Protein AF-A0A915ZRA2-F1 (afdb_monomer)

Foldseek 3Di:
DDDDDDLDDDDPPDDDDDQQDDLLDQLVVSCVSVVVVVNNDDPDPSNVVNVPDDPVLVVVLVVLLCCCVVPQVVLLVCLVVDVVGQHPLVSLVVSLVVNCVSQVVPLVNSSPNLVSLQSNLVSCVSVVNLVVSLVSLVVNLVSCVVVSVLVVNLVSLLSNLLSCLVVVNNVVSLVSVVVSLQSQVCSPPNHDDPPDPCSNVSSLVSCCVRPVPSNVVCVVSPSD

Sequence (224 aa):
MMFIRTCRPILSGKELILNYCSPVNSYEVRSYALRLHGIKSCSCRLCNLDRSESEKVKLRRANILETYEKSLEPRMQLSFISANYSPPIKELTKLIDELKELRGKHPDLEFHSFELKSDLAEAYVRTGNVLQSLLVFKEIYNFEKTAQLSQFSSDAAYKIASHYVRLNQMKEAKEWWDVVLKELAGSIRGKFNEGETKWRKEALYLAKKLSPKMFSDAKNIGLL

Structure (mmCIF, N/CA/C/O backbone):
data_AF-A0A915ZRA2-F1
#
_entry.id   AF-A0A915ZRA2-F1
#
loop_
_atom_site.group_PDB
_atom_site.id
_atom_site.type_symbol
_atom_site.label_atom_id
_atom_site.label_alt_id
_atom_site.label_comp_id
_atom_site.label_asym_id
_atom_site.label_entity_id
_atom_site.label_seq_id
_atom_site.pdbx_PDB_ins_code
_atom_site.Cartn_x
_atom_site.Cartn_y
_atom_site.Cartn_z
_atom_site.occupancy
_atom_site.B_iso_or_equiv
_atom_site.auth_seq_id
_atom_site.auth_comp_id
_atom_site.auth_asym_id
_atom_site.auth_atom_id
_atom_site.pdbx_PDB_model_num
ATOM 1 N N . MET A 1 1 ? 8.111 19.258 -17.662 1.00 59.78 1 MET A N 1
ATOM 2 C CA . MET A 1 1 ? 9.457 18.651 -17.555 1.00 59.78 1 MET A CA 1
ATOM 3 C C . MET A 1 1 ? 9.291 17.244 -17.004 1.00 59.78 1 MET A C 1
ATOM 5 O O . MET A 1 1 ? 8.537 17.093 -16.053 1.00 59.78 1 MET A O 1
ATOM 9 N N . MET A 1 2 ? 9.904 16.234 -17.625 1.00 73.38 2 MET A N 1
ATOM 10 C CA . MET A 1 2 ? 9.776 14.821 -17.242 1.00 73.38 2 MET A CA 1
ATOM 11 C C . MET A 1 2 ? 11.096 14.344 -16.631 1.00 73.38 2 MET A C 1
ATOM 13 O O . MET A 1 2 ? 12.151 14.586 -17.211 1.00 73.38 2 MET A O 1
ATOM 17 N N . PHE A 1 3 ? 11.038 13.685 -15.473 1.00 74.00 3 PHE A N 1
ATOM 18 C CA . PHE A 1 3 ? 12.203 13.094 -14.815 1.00 74.00 3 PHE A CA 1
ATOM 19 C C . PHE A 1 3 ? 12.100 11.572 -14.869 1.00 74.00 3 PHE A C 1
ATOM 21 O O . PHE A 1 3 ? 11.072 11.015 -14.495 1.00 74.00 3 PHE A O 1
ATOM 28 N N . ILE A 1 4 ? 13.173 10.906 -15.294 1.00 78.94 4 ILE A N 1
ATOM 29 C CA . ILE A 1 4 ? 13.289 9.445 -15.250 1.00 78.94 4 ILE A CA 1
ATOM 30 C C . ILE A 1 4 ? 14.285 9.085 -14.156 1.00 78.94 4 ILE A C 1
ATOM 32 O O . ILE A 1 4 ? 15.351 9.695 -14.054 1.00 78.94 4 ILE A O 1
ATOM 36 N N . ARG A 1 5 ? 13.930 8.103 -13.324 1.00 77.06 5 ARG A N 1
ATOM 37 C CA . ARG A 1 5 ? 14.762 7.651 -12.209 1.00 77.06 5 ARG A CA 1
ATOM 38 C C . ARG A 1 5 ? 14.833 6.155 -12.114 1.00 77.06 5 ARG A C 1
ATOM 40 O O . ARG A 1 5 ? 13.883 5.441 -12.410 1.00 77.06 5 ARG A O 1
ATOM 47 N N . THR A 1 6 ? 15.968 5.704 -11.612 1.00 80.25 6 THR A N 1
ATOM 48 C CA . THR A 1 6 ? 16.179 4.310 -11.274 1.00 80.25 6 THR A CA 1
ATOM 49 C C . THR A 1 6 ? 15.565 4.021 -9.907 1.00 80.25 6 THR A C 1
ATOM 51 O O . THR A 1 6 ? 15.970 4.614 -8.907 1.00 80.25 6 THR A O 1
ATOM 54 N N . CYS A 1 7 ? 14.630 3.077 -9.841 1.00 75.56 7 CYS A N 1
ATOM 55 C CA . CYS A 1 7 ? 14.064 2.597 -8.572 1.00 75.56 7 CYS A CA 1
ATOM 56 C C . CYS A 1 7 ? 14.998 1.606 -7.846 1.00 75.56 7 CYS A C 1
ATOM 58 O O . CYS A 1 7 ? 14.784 1.272 -6.685 1.00 75.56 7 CYS A O 1
ATOM 60 N N . ARG A 1 8 ? 16.053 1.145 -8.529 1.00 77.56 8 ARG A N 1
ATOM 61 C CA . ARG A 1 8 ? 17.053 0.184 -8.051 1.00 77.56 8 ARG A CA 1
ATOM 62 C C . ARG A 1 8 ? 18.403 0.431 -8.733 1.00 77.56 8 ARG A C 1
ATOM 64 O O . ARG A 1 8 ? 18.404 1.017 -9.814 1.00 77.56 8 ARG A O 1
ATOM 71 N N . PRO A 1 9 ? 19.530 -0.035 -8.168 1.00 83.44 9 PRO A N 1
ATOM 72 C CA . PRO A 1 9 ? 20.809 -0.030 -8.872 1.00 83.44 9 PRO A CA 1
ATOM 73 C C . PRO A 1 9 ? 20.708 -0.752 -10.223 1.00 83.44 9 PRO A C 1
ATOM 75 O O . PRO A 1 9 ? 20.068 -1.801 -10.325 1.00 83.44 9 PRO A O 1
ATOM 78 N N . ILE A 1 10 ? 21.341 -0.192 -11.254 1.00 87.81 10 ILE A N 1
ATOM 79 C CA . ILE A 1 10 ? 21.369 -0.752 -12.609 1.00 87.81 10 ILE A CA 1
ATOM 80 C C . ILE A 1 10 ? 22.830 -0.970 -12.990 1.00 87.81 10 ILE A C 1
ATOM 82 O O . ILE A 1 10 ? 23.636 -0.046 -12.924 1.00 87.81 10 ILE A O 1
ATOM 86 N N . LEU A 1 11 ? 23.176 -2.206 -13.350 1.00 91.88 11 LEU A N 1
ATOM 87 C CA . LEU A 1 11 ? 24.524 -2.542 -13.805 1.00 91.88 11 LEU A CA 1
ATOM 88 C C . LEU A 1 11 ? 24.768 -1.981 -15.211 1.00 91.88 11 LEU A C 1
ATOM 90 O O . LEU A 1 11 ? 23.843 -1.904 -16.022 1.00 91.88 11 LEU A O 1
ATOM 94 N N . SER A 1 12 ? 26.022 -1.638 -15.510 1.00 94.75 12 SER A N 1
ATOM 95 C CA . SER A 1 12 ? 26.416 -1.179 -16.846 1.00 94.75 12 SER A CA 1
ATOM 96 C C . SER A 1 12 ? 26.021 -2.198 -17.924 1.00 94.75 12 SER A C 1
ATOM 98 O O . SER A 1 12 ? 26.127 -3.409 -17.715 1.00 94.75 12 SER A O 1
ATOM 100 N N . GLY A 1 13 ? 25.523 -1.708 -19.062 1.00 94.25 13 GLY A N 1
ATOM 101 C CA . GLY A 1 13 ? 25.060 -2.537 -20.181 1.00 94.25 13 GLY A CA 1
ATOM 102 C C . GLY A 1 13 ? 23.703 -3.223 -19.978 1.00 94.25 13 GLY A C 1
ATOM 103 O O . GLY A 1 13 ? 23.293 -4.007 -20.832 1.00 94.25 13 GLY A O 1
ATOM 104 N N . LYS A 1 14 ? 22.988 -2.965 -18.873 1.00 93.56 14 LYS A N 1
ATOM 105 C CA . LYS A 1 14 ? 21.613 -3.455 -18.680 1.00 93.56 14 LYS A CA 1
ATOM 106 C C . LYS A 1 14 ? 20.587 -2.504 -19.291 1.00 93.56 14 LYS A C 1
ATOM 108 O O . LYS A 1 14 ? 20.713 -1.287 -19.193 1.00 93.56 14 LYS A O 1
ATOM 113 N N . GLU A 1 15 ? 19.547 -3.091 -19.874 1.00 91.50 15 GLU A N 1
ATOM 114 C CA . GLU A 1 15 ? 18.395 -2.370 -20.410 1.00 91.50 15 GLU A CA 1
ATOM 115 C C . GLU A 1 15 ? 17.650 -1.602 -19.306 1.00 91.50 15 GLU A C 1
ATOM 117 O O . GLU A 1 15 ? 17.431 -2.110 -18.199 1.00 91.50 15 GLU A O 1
ATOM 122 N N . LEU A 1 16 ? 17.242 -0.372 -19.625 1.00 90.56 16 LEU A N 1
ATOM 123 C CA . LEU A 1 16 ? 16.373 0.435 -18.777 1.00 90.56 16 LEU A CA 1
ATOM 124 C C . LEU A 1 16 ? 14.917 0.073 -19.071 1.00 90.56 16 LEU A C 1
ATOM 126 O O . LEU A 1 16 ? 14.456 0.211 -20.198 1.00 90.56 16 LEU A O 1
ATOM 130 N N . ILE A 1 17 ? 14.192 -0.369 -18.045 1.00 87.50 17 ILE A N 1
ATOM 131 C CA . ILE A 1 17 ? 12.810 -0.840 -18.178 1.00 87.50 17 ILE A CA 1
ATOM 132 C C . ILE A 1 17 ? 11.878 0.133 -17.458 1.00 87.50 17 ILE A C 1
ATOM 134 O O . ILE A 1 17 ? 12.110 0.480 -16.299 1.00 87.50 17 ILE A O 1
ATOM 138 N N . LEU A 1 18 ? 10.809 0.534 -18.144 1.00 87.06 18 LEU A N 1
ATOM 139 C CA . LEU A 1 18 ? 9.712 1.341 -17.614 1.00 87.06 18 LEU A CA 1
ATOM 140 C C . LEU A 1 18 ? 8.412 0.529 -17.674 1.00 87.06 18 LEU A C 1
ATOM 142 O O . LEU A 1 18 ? 8.217 -0.279 -18.584 1.00 87.06 18 LEU A O 1
ATOM 146 N N . ASN A 1 19 ? 7.514 0.753 -16.716 1.00 84.94 19 ASN A N 1
ATOM 147 C CA . ASN A 1 19 ? 6.198 0.118 -16.707 1.00 84.94 19 ASN A CA 1
ATOM 148 C C . ASN A 1 19 ? 5.187 1.006 -17.443 1.00 84.94 19 ASN A C 1
ATOM 150 O O . ASN A 1 19 ? 4.954 2.139 -17.035 1.00 84.94 19 ASN A O 1
ATOM 154 N N . TYR A 1 20 ? 4.554 0.475 -18.491 1.00 87.56 20 TYR A N 1
ATOM 155 C CA . TYR A 1 20 ? 3.495 1.165 -19.249 1.00 87.56 20 TYR A CA 1
ATOM 156 C C . TYR A 1 20 ? 2.088 0.973 -18.663 1.00 87.56 20 TYR A C 1
ATOM 158 O O . TYR A 1 20 ? 1.121 1.550 -19.145 1.00 87.56 20 TYR A O 1
ATOM 166 N N . CYS A 1 21 ? 1.950 0.141 -17.633 1.00 86.31 21 CYS A N 1
ATOM 167 C CA . CYS A 1 21 ? 0.682 -0.136 -16.969 1.00 86.31 21 CYS A CA 1
ATOM 168 C C . CYS A 1 21 ? 0.915 -0.385 -15.478 1.00 86.31 21 CYS A C 1
ATOM 170 O O . CYS A 1 21 ? 2.028 -0.741 -15.077 1.00 86.31 21 CYS A O 1
ATOM 172 N N . SER A 1 22 ? -0.133 -0.229 -14.667 1.00 82.25 22 SER A N 1
ATOM 173 C CA . SER A 1 22 ? -0.042 -0.494 -13.232 1.00 82.25 22 SER A CA 1
ATOM 174 C C . SER A 1 22 ? 0.263 -1.977 -12.960 1.00 82.25 22 SER A C 1
ATOM 176 O O . SER A 1 22 ? -0.408 -2.846 -13.530 1.00 82.25 22 SER A O 1
ATOM 178 N N . PRO A 1 23 ? 1.239 -2.299 -12.088 1.00 79.12 23 PRO A N 1
ATOM 179 C CA . PRO A 1 23 ? 1.543 -3.680 -11.724 1.00 79.12 23 PRO A CA 1
ATOM 180 C C . PRO A 1 23 ? 0.454 -4.316 -10.852 1.00 79.12 23 PRO A C 1
ATOM 182 O O . PRO A 1 23 ? 0.445 -5.536 -10.714 1.00 79.12 23 PRO A O 1
ATOM 185 N N . VAL A 1 24 ? -0.465 -3.517 -10.297 1.00 77.50 24 VAL A N 1
ATOM 186 C CA . VAL A 1 24 ? -1.508 -4.010 -9.385 1.00 77.50 24 VAL A CA 1
ATOM 187 C C . VAL A 1 24 ? -2.660 -4.722 -10.094 1.00 77.50 24 VAL A C 1
ATOM 189 O O . VAL A 1 24 ? -3.376 -5.506 -9.483 1.00 77.50 24 VAL A O 1
ATOM 192 N N . ASN A 1 25 ? -2.805 -4.479 -11.396 1.00 80.06 25 ASN A N 1
ATOM 193 C CA . ASN A 1 25 ? -3.864 -5.046 -12.222 1.00 80.06 25 ASN A CA 1
ATOM 194 C C . ASN A 1 25 ? -3.634 -6.536 -12.499 1.00 80.06 25 ASN A C 1
ATOM 196 O O . ASN A 1 25 ? -2.495 -6.999 -12.471 1.00 80.06 25 ASN A O 1
ATOM 200 N N . SER A 1 26 ? -4.686 -7.270 -12.873 1.00 80.50 26 SER A N 1
ATOM 201 C CA . SER A 1 26 ? -4.572 -8.660 -13.335 1.00 80.50 26 SER A CA 1
ATOM 202 C C . SER A 1 26 ? -3.737 -8.792 -14.617 1.00 80.50 26 SER A C 1
ATOM 204 O O . SER A 1 26 ? -3.524 -7.821 -15.351 1.00 80.50 26 SER A O 1
ATOM 206 N N . TYR A 1 27 ? -3.272 -10.008 -14.927 1.00 87.81 27 TYR A N 1
ATOM 207 C CA . TYR A 1 27 ? -2.550 -10.270 -16.175 1.00 87.81 27 TYR A CA 1
ATOM 208 C C . TYR A 1 27 ? -3.354 -9.849 -17.407 1.00 87.81 27 TYR A C 1
ATOM 210 O O . TYR A 1 27 ? -2.787 -9.261 -18.324 1.00 87.81 27 TYR A O 1
ATOM 218 N N . GLU A 1 28 ? -4.656 -10.112 -17.425 1.00 86.81 28 GLU A N 1
ATOM 219 C CA . GLU A 1 28 ? -5.543 -9.824 -18.548 1.00 86.81 28 GLU A CA 1
ATOM 220 C C . GLU A 1 28 ? -5.601 -8.316 -18.817 1.00 86.81 28 GLU A C 1
ATOM 222 O O . GLU A 1 28 ? -5.405 -7.877 -19.954 1.00 86.81 28 GLU A O 1
ATOM 227 N N . VAL A 1 29 ? -5.765 -7.520 -17.756 1.00 87.94 29 VAL A N 1
ATOM 228 C CA . VAL A 1 29 ? -5.800 -6.054 -17.823 1.00 87.94 29 VAL A CA 1
ATOM 229 C C . VAL A 1 29 ? -4.434 -5.492 -18.221 1.00 87.94 29 VAL A C 1
ATOM 231 O O . VAL A 1 29 ? -4.350 -4.658 -19.125 1.00 87.94 29 VAL A O 1
ATOM 234 N N . ARG A 1 30 ? -3.340 -5.977 -17.614 1.00 91.00 30 ARG A N 1
ATOM 235 C CA . ARG A 1 30 ? -1.975 -5.564 -17.992 1.00 91.00 30 ARG A CA 1
ATOM 236 C C . ARG A 1 30 ? -1.670 -5.927 -19.445 1.00 91.00 30 ARG A C 1
ATOM 238 O O . ARG A 1 30 ? -1.126 -5.111 -20.179 1.00 91.00 30 ARG A O 1
ATOM 245 N N . SER A 1 31 ? -2.039 -7.128 -19.884 1.00 92.38 31 SER A N 1
ATOM 246 C CA . SER A 1 31 ? -1.831 -7.601 -21.254 1.00 92.38 31 SER A CA 1
ATOM 247 C C . SER A 1 31 ? -2.606 -6.754 -22.258 1.00 92.38 31 SER A C 1
ATOM 249 O O . SER A 1 31 ? -2.041 -6.362 -23.276 1.00 92.38 31 SER A O 1
ATOM 251 N N . TYR A 1 32 ? -3.865 -6.422 -21.963 1.00 92.94 32 TYR A N 1
ATOM 252 C CA . TYR A 1 32 ? -4.651 -5.511 -22.788 1.00 92.94 32 TYR A CA 1
ATOM 253 C C . TYR A 1 32 ? -3.989 -4.132 -22.903 1.00 92.94 32 TYR A C 1
ATOM 255 O O . TYR A 1 32 ? -3.736 -3.684 -24.019 1.00 92.94 32 TYR A O 1
ATOM 263 N N . ALA A 1 33 ? -3.625 -3.508 -21.777 1.00 93.38 33 ALA A N 1
ATOM 264 C CA . ALA A 1 33 ? -2.967 -2.201 -21.770 1.00 93.38 33 ALA A CA 1
ATOM 265 C C . ALA A 1 33 ? -1.646 -2.213 -22.560 1.00 93.38 33 ALA A C 1
ATOM 267 O O . ALA A 1 33 ? -1.393 -1.335 -23.378 1.00 93.38 33 ALA A O 1
ATOM 268 N N . LEU A 1 34 ? -0.825 -3.250 -22.386 1.00 94.12 34 LEU A N 1
ATOM 269 C CA . LEU A 1 34 ? 0.443 -3.404 -23.103 1.00 94.12 34 LEU A CA 1
ATOM 270 C C . LEU A 1 34 ? 0.251 -3.591 -24.616 1.00 94.12 34 LEU A C 1
ATOM 272 O O . LEU A 1 34 ? 1.037 -3.051 -25.397 1.00 94.12 34 LEU A O 1
ATOM 276 N N . ARG A 1 35 ? -0.817 -4.275 -25.053 1.00 94.75 35 ARG A N 1
ATOM 277 C CA . ARG A 1 35 ? -1.150 -4.397 -26.482 1.00 94.75 35 ARG A CA 1
ATOM 278 C C . ARG A 1 35 ? -1.465 -3.050 -27.129 1.00 94.75 35 ARG A C 1
ATOM 280 O O . ARG A 1 35 ? -1.098 -2.868 -28.287 1.00 94.75 35 ARG A O 1
ATOM 287 N N . LEU A 1 36 ? -2.067 -2.107 -26.397 1.00 94.06 36 LEU A N 1
ATOM 288 C CA . LEU A 1 36 ? -2.294 -0.738 -26.889 1.00 94.06 36 LEU A CA 1
ATOM 289 C C . LEU A 1 36 ? -0.976 -0.000 -27.185 1.00 94.06 36 LEU A C 1
ATOM 291 O O . LEU A 1 36 ? -0.946 0.890 -28.028 1.00 94.06 36 LEU A O 1
ATOM 295 N N . HIS A 1 37 ? 0.124 -0.419 -26.555 1.00 92.88 37 HIS A N 1
ATOM 296 C CA . HIS A 1 37 ? 1.481 0.069 -26.811 1.00 92.88 37 HIS A CA 1
ATOM 297 C C . HIS A 1 37 ? 2.285 -0.829 -27.772 1.00 92.88 37 HIS A C 1
ATOM 299 O O . HIS A 1 37 ? 3.506 -0.725 -27.844 1.00 92.88 37 HIS A O 1
ATOM 305 N N . GLY A 1 38 ? 1.633 -1.748 -28.493 1.00 94.19 38 GLY A N 1
ATOM 306 C CA . GLY A 1 38 ? 2.292 -2.664 -29.432 1.00 94.19 38 GLY A CA 1
ATOM 307 C C . GLY A 1 38 ? 3.038 -3.835 -28.777 1.00 94.19 38 GLY A C 1
ATOM 308 O O . GLY A 1 38 ? 3.626 -4.661 -29.478 1.00 94.19 38 GLY A O 1
ATOM 309 N N . ILE A 1 39 ? 2.987 -3.973 -27.449 1.00 93.50 39 ILE A N 1
ATOM 310 C CA . ILE A 1 39 ? 3.638 -5.061 -26.713 1.00 93.50 39 ILE A CA 1
ATOM 311 C C . ILE A 1 39 ? 2.685 -6.260 -26.669 1.00 93.50 39 ILE A C 1
ATOM 313 O O . ILE A 1 39 ? 1.786 -6.347 -25.833 1.00 93.50 39 ILE A O 1
ATOM 317 N N . LYS A 1 40 ? 2.879 -7.213 -27.588 1.00 89.00 40 LYS A N 1
ATOM 318 C CA . LYS A 1 40 ? 1.976 -8.370 -27.745 1.00 89.00 40 LYS A CA 1
ATOM 319 C C . LYS A 1 40 ? 2.087 -9.400 -26.620 1.00 89.00 40 LYS A C 1
ATOM 321 O O . LYS A 1 40 ? 1.074 -9.936 -26.182 1.00 89.00 40 LYS A O 1
ATOM 326 N N . SER A 1 41 ? 3.306 -9.692 -26.163 1.00 88.12 41 SER A N 1
ATOM 327 C CA . SER A 1 41 ? 3.565 -10.735 -25.165 1.00 88.12 41 SER A CA 1
ATOM 328 C C . SER A 1 41 ? 4.613 -10.283 -24.156 1.00 88.12 41 SER A C 1
ATOM 330 O O . SER A 1 41 ? 5.814 -10.401 -24.389 1.00 88.12 41 SER A O 1
ATOM 332 N N . CYS A 1 42 ? 4.151 -9.795 -23.006 1.00 91.81 42 CYS A N 1
ATOM 333 C CA . CYS A 1 42 ? 5.024 -9.497 -21.878 1.00 91.81 42 CYS A CA 1
ATOM 334 C C . CYS A 1 42 ? 5.496 -10.794 -21.206 1.00 91.81 42 CYS A C 1
ATOM 336 O O . CYS A 1 42 ? 4.681 -11.587 -20.732 1.00 91.81 42 CYS A O 1
ATOM 338 N N . SER A 1 43 ? 6.811 -10.988 -21.139 1.00 91.94 43 SER A N 1
ATOM 339 C CA . SER A 1 43 ? 7.474 -12.134 -20.504 1.00 91.94 43 SER A CA 1
ATOM 340 C C . SER A 1 43 ? 8.119 -11.780 -19.160 1.00 91.94 43 SER A C 1
ATOM 342 O O . SER A 1 43 ? 8.980 -12.514 -18.673 1.00 91.94 43 SER A O 1
ATOM 344 N N . CYS A 1 44 ? 7.730 -10.656 -18.546 1.00 89.56 44 CYS A N 1
ATOM 345 C CA . CYS A 1 44 ? 8.260 -10.279 -17.240 1.00 89.56 44 CYS A CA 1
ATOM 346 C C . CYS A 1 44 ? 7.858 -11.301 -16.165 1.00 89.56 44 CYS A C 1
ATOM 348 O O . CYS A 1 44 ? 6.865 -12.022 -16.303 1.00 89.56 44 CYS A O 1
ATOM 350 N N . ARG A 1 45 ? 8.614 -11.334 -15.059 1.00 88.06 45 ARG A N 1
ATOM 351 C CA . ARG A 1 45 ? 8.385 -12.272 -13.949 1.00 88.06 45 ARG A CA 1
ATOM 352 C C . ARG A 1 45 ? 6.931 -12.271 -13.472 1.00 88.06 45 ARG A C 1
ATOM 354 O O . ARG A 1 45 ? 6.355 -13.339 -13.328 1.00 88.06 45 ARG A O 1
ATOM 361 N N . LEU A 1 46 ? 6.335 -11.089 -13.298 1.00 88.44 46 LEU A N 1
ATOM 362 C CA . LEU A 1 46 ? 4.955 -10.940 -12.829 1.00 88.44 46 LEU A CA 1
ATOM 363 C C . LEU A 1 46 ? 3.945 -11.570 -13.803 1.00 88.44 46 LEU A C 1
ATOM 365 O O . LEU A 1 46 ? 3.086 -12.344 -13.397 1.00 88.44 46 LEU A O 1
ATOM 369 N N . CYS A 1 47 ? 4.085 -11.296 -15.103 1.00 90.06 47 CYS A N 1
ATOM 370 C CA . CYS A 1 47 ? 3.231 -11.879 -16.139 1.00 90.06 47 CYS A CA 1
ATOM 371 C C . CYS A 1 47 ? 3.432 -13.392 -16.293 1.00 90.06 47 CYS A C 1
ATOM 373 O O . CYS A 1 47 ? 2.480 -14.099 -16.608 1.00 90.06 47 CYS A O 1
ATOM 375 N N . ASN A 1 48 ? 4.642 -13.908 -16.075 1.00 91.69 48 ASN A N 1
ATOM 376 C CA . ASN A 1 48 ? 4.875 -15.353 -16.078 1.00 91.69 48 ASN A CA 1
ATOM 377 C C . ASN A 1 48 ? 4.247 -16.024 -14.853 1.00 91.69 48 ASN A C 1
ATOM 379 O O . ASN A 1 48 ? 3.608 -17.059 -15.012 1.00 91.69 48 ASN A O 1
ATOM 383 N N . LEU A 1 49 ? 4.369 -15.413 -13.670 1.00 90.12 49 LEU A N 1
ATOM 384 C CA . LEU A 1 49 ? 3.777 -15.925 -12.434 1.00 90.12 49 LEU A CA 1
ATOM 385 C C . LEU A 1 49 ? 2.248 -15.982 -12.519 1.00 90.12 49 LEU A C 1
ATOM 387 O O . LEU A 1 49 ? 1.700 -17.070 -12.372 1.00 90.12 49 LEU A O 1
ATOM 391 N N . ASP A 1 50 ? 1.571 -14.873 -12.849 1.00 89.56 50 ASP A N 1
ATOM 392 C CA . ASP A 1 50 ? 0.102 -14.866 -13.006 1.00 89.56 50 ASP A CA 1
ATOM 393 C C . ASP A 1 50 ? -0.359 -15.908 -14.045 1.00 89.56 50 ASP A C 1
ATOM 395 O O . ASP A 1 50 ? -1.335 -16.625 -13.835 1.00 89.56 50 ASP A O 1
ATOM 399 N N . ARG A 1 51 ? 0.350 -16.042 -15.178 1.00 89.88 51 ARG A N 1
ATOM 400 C CA . ARG A 1 51 ? -0.011 -17.040 -16.200 1.00 89.88 51 ARG A CA 1
ATOM 401 C C . ARG A 1 51 ? 0.162 -18.474 -15.717 1.00 89.88 51 ARG A C 1
ATOM 403 O O . ARG A 1 51 ? -0.643 -19.317 -16.110 1.00 89.88 51 ARG A O 1
ATOM 410 N N . SER A 1 52 ? 1.184 -18.732 -14.902 1.00 90.81 52 SER A N 1
ATOM 411 C CA . SER A 1 52 ? 1.487 -20.059 -14.361 1.00 90.81 52 SER A CA 1
ATOM 412 C C . SER A 1 52 ? 0.508 -20.524 -13.282 1.00 90.81 52 SER A C 1
ATOM 414 O O . SER A 1 52 ? 0.504 -21.706 -12.942 1.00 90.81 52 SER A O 1
ATOM 416 N N . GLU A 1 53 ? -0.335 -19.629 -12.755 1.00 90.38 53 GLU A N 1
ATOM 417 C CA . GLU A 1 53 ? -1.371 -20.019 -11.804 1.00 90.38 53 GLU A CA 1
ATOM 418 C C . GLU A 1 53 ? -2.354 -21.014 -12.433 1.00 90.38 53 GLU A C 1
ATOM 420 O O . GLU A 1 53 ? -2.779 -20.871 -13.585 1.00 90.38 53 GLU A O 1
ATOM 425 N N . SER A 1 54 ? -2.743 -22.020 -11.646 1.00 91.38 54 SER A N 1
ATOM 426 C CA . SER A 1 54 ? -3.762 -22.987 -12.058 1.00 91.38 54 SER A CA 1
ATOM 427 C C . SER A 1 54 ? -5.106 -22.307 -12.328 1.00 91.38 54 SER A C 1
ATOM 429 O O . SER A 1 54 ? -5.450 -21.314 -11.683 1.00 91.38 54 SER A O 1
ATOM 431 N N . GLU A 1 55 ? -5.91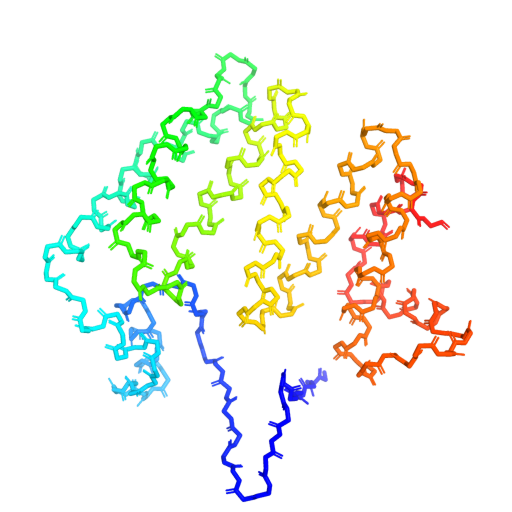2 -22.892 -13.212 1.00 90.75 55 GLU A N 1
ATOM 432 C CA . GLU A 1 55 ? -7.237 -22.354 -13.542 1.00 90.75 55 GLU A CA 1
ATOM 433 C C . GLU A 1 55 ? -8.143 -22.236 -12.308 1.00 90.75 55 GLU A C 1
ATOM 435 O O . GLU A 1 55 ? -8.845 -21.245 -12.131 1.00 90.75 55 GLU A O 1
ATOM 440 N N . LYS A 1 56 ? -8.037 -23.191 -11.374 1.00 93.06 56 LYS A N 1
ATOM 441 C CA . LYS A 1 56 ? -8.740 -23.146 -10.085 1.00 93.06 56 LYS A CA 1
ATOM 442 C C . LYS A 1 56 ? -8.413 -21.876 -9.289 1.00 93.06 56 LYS A C 1
ATOM 444 O O . LYS A 1 56 ? -9.315 -21.270 -8.716 1.00 93.06 56 LYS A O 1
ATOM 449 N N . VAL A 1 57 ? -7.140 -21.478 -9.249 1.00 90.94 57 VAL A N 1
ATOM 450 C CA . VAL A 1 57 ? -6.693 -20.261 -8.551 1.00 90.94 57 VAL A CA 1
ATOM 451 C C . VAL A 1 57 ? -7.221 -19.015 -9.257 1.00 90.94 57 VAL A C 1
ATOM 453 O O . VAL A 1 57 ? -7.782 -18.137 -8.602 1.00 90.94 57 VAL A O 1
ATOM 456 N N . LYS A 1 58 ? -7.121 -18.963 -10.589 1.00 88.12 58 LYS A N 1
ATOM 457 C CA . LYS A 1 58 ? -7.602 -17.826 -11.388 1.00 88.12 58 LYS A CA 1
ATOM 458 C C . LYS A 1 58 ? -9.105 -17.609 -11.232 1.00 88.12 58 LYS A C 1
ATOM 460 O O . LYS A 1 58 ? -9.512 -16.488 -10.931 1.00 88.12 58 LYS A O 1
ATOM 465 N N . LEU A 1 59 ? -9.899 -18.675 -11.359 1.00 91.06 59 LEU A N 1
ATOM 466 C CA . LEU A 1 59 ? -11.351 -18.644 -11.171 1.00 91.06 59 LEU A CA 1
ATOM 467 C C . LEU A 1 59 ? -11.723 -18.227 -9.749 1.00 91.06 59 LEU A C 1
ATOM 469 O O . LEU A 1 59 ? -12.581 -17.367 -9.565 1.00 91.06 59 LEU A O 1
ATOM 473 N N . ARG A 1 60 ? -11.062 -18.789 -8.725 1.00 93.75 60 ARG A N 1
ATOM 474 C CA . ARG A 1 60 ? -11.380 -18.428 -7.339 1.00 93.75 60 ARG A CA 1
ATOM 475 C C . ARG A 1 60 ? -11.068 -16.963 -7.046 1.00 93.75 60 ARG A C 1
ATOM 477 O O . ARG A 1 60 ? -11.897 -16.291 -6.444 1.00 93.75 60 ARG A O 1
ATOM 484 N N . ARG A 1 61 ? -9.925 -16.460 -7.519 1.00 90.75 61 ARG A N 1
ATOM 485 C CA . ARG A 1 61 ? -9.573 -15.038 -7.428 1.00 90.75 61 ARG A CA 1
ATOM 486 C C . ARG A 1 61 ? -10.612 -14.161 -8.120 1.00 90.75 61 ARG A C 1
ATOM 488 O O . ARG A 1 61 ? -11.055 -13.194 -7.516 1.00 90.75 61 ARG A O 1
ATOM 495 N N . ALA A 1 62 ? -10.994 -14.489 -9.356 1.00 89.38 62 ALA A N 1
ATOM 496 C CA . ALA A 1 62 ? -11.989 -13.721 -10.103 1.00 89.38 62 ALA A CA 1
ATOM 497 C C . ALA A 1 62 ? -13.317 -13.636 -9.336 1.00 89.38 62 ALA A C 1
ATOM 499 O O . ALA A 1 62 ? -13.845 -12.545 -9.167 1.00 89.38 62 ALA A O 1
ATOM 500 N N . ASN A 1 63 ? -13.778 -14.752 -8.763 1.00 93.38 63 ASN A N 1
ATOM 501 C CA . ASN A 1 63 ? -14.990 -14.780 -7.944 1.00 93.38 63 ASN A CA 1
ATOM 502 C C . ASN A 1 63 ? -14.877 -13.911 -6.680 1.00 93.38 63 ASN A C 1
ATOM 504 O O . ASN A 1 63 ? -15.852 -13.272 -6.290 1.00 93.38 63 ASN A O 1
ATOM 508 N N . ILE A 1 64 ? -13.712 -13.887 -6.019 1.00 93.56 64 ILE A N 1
ATOM 509 C CA . ILE A 1 64 ? -13.486 -13.028 -4.845 1.00 93.56 64 ILE A CA 1
ATOM 510 C C . ILE A 1 64 ? -13.569 -11.549 -5.240 1.00 93.56 64 ILE A C 1
ATOM 512 O O . ILE A 1 64 ? -14.277 -10.787 -4.585 1.00 93.56 64 ILE A O 1
ATOM 516 N N . LEU A 1 65 ? -12.884 -11.157 -6.317 1.00 90.62 65 LEU A N 1
ATOM 517 C CA . LEU A 1 65 ? -12.877 -9.772 -6.794 1.00 90.62 65 LEU A CA 1
ATOM 518 C C . LEU A 1 65 ? -14.266 -9.335 -7.270 1.00 90.62 65 LEU A C 1
ATOM 520 O O . LEU A 1 65 ? -14.740 -8.280 -6.871 1.00 90.62 65 LEU A O 1
ATOM 524 N N . GLU A 1 66 ? -14.975 -10.192 -8.005 1.00 92.75 66 GLU A N 1
ATOM 525 C CA . GLU A 1 66 ? -16.354 -9.931 -8.422 1.00 92.75 66 GLU A CA 1
ATOM 526 C C . GLU A 1 66 ? -17.301 -9.790 -7.220 1.00 92.75 66 GLU A C 1
ATOM 528 O O . GLU A 1 66 ? -18.181 -8.931 -7.218 1.00 92.75 66 GLU A O 1
ATOM 533 N N . THR A 1 67 ? -17.114 -10.600 -6.170 1.00 95.06 67 THR A N 1
ATOM 534 C CA . THR A 1 67 ? -17.890 -10.477 -4.924 1.00 95.06 67 THR A CA 1
ATOM 535 C C . THR A 1 67 ? -17.638 -9.128 -4.254 1.00 95.06 67 THR A C 1
ATOM 537 O O . THR A 1 67 ? -18.579 -8.491 -3.779 1.00 95.06 67 THR A O 1
ATOM 540 N N . TYR A 1 68 ? -16.382 -8.683 -4.219 1.00 94.19 68 TYR A N 1
ATOM 541 C CA . TYR A 1 68 ? -16.028 -7.370 -3.697 1.00 94.19 68 TYR A CA 1
ATOM 542 C C . TYR A 1 68 ? -16.692 -6.250 -4.513 1.00 94.19 68 TYR A C 1
ATOM 544 O O . TYR A 1 68 ? -17.507 -5.520 -3.950 1.00 94.19 68 TYR A O 1
ATOM 552 N N . GLU A 1 69 ? -16.445 -6.190 -5.824 1.00 92.94 69 GLU A N 1
ATOM 553 C CA . GLU A 1 69 ? -16.950 -5.143 -6.728 1.00 92.94 69 GLU A CA 1
ATOM 554 C C . GLU A 1 69 ? -18.486 -5.073 -6.739 1.00 92.94 69 GLU A C 1
ATOM 556 O O . GLU A 1 69 ? -19.085 -4.005 -6.642 1.00 92.94 69 GLU A O 1
ATOM 561 N N . LYS A 1 70 ? -19.169 -6.221 -6.833 1.00 94.81 70 LYS A N 1
ATOM 562 C CA . LYS A 1 70 ? -20.633 -6.240 -6.985 1.00 94.81 70 LYS A CA 1
ATOM 563 C C . LYS A 1 70 ? -21.393 -6.135 -5.672 1.00 94.81 70 LYS A C 1
ATOM 565 O O . LYS A 1 70 ? -22.555 -5.730 -5.690 1.00 94.81 70 LYS A O 1
ATOM 570 N N . SER A 1 71 ? -20.797 -6.536 -4.546 1.00 93.19 71 SER A N 1
ATOM 571 C CA . SER A 1 71 ? -21.520 -6.622 -3.272 1.00 93.19 71 SER A CA 1
ATOM 572 C C . SER A 1 71 ? -20.929 -5.785 -2.149 1.00 93.19 71 SER A C 1
ATOM 574 O O . SER A 1 71 ? -21.711 -5.210 -1.389 1.00 93.19 71 SER A O 1
ATOM 576 N N . LEU A 1 72 ? -19.608 -5.753 -1.968 1.00 93.69 72 LEU A N 1
ATOM 577 C CA . LEU A 1 72 ? -19.004 -5.108 -0.799 1.00 93.69 72 LEU A CA 1
ATOM 578 C C . LEU A 1 72 ? -18.661 -3.646 -1.059 1.00 93.69 72 LEU A C 1
ATOM 580 O O . LEU A 1 72 ? -18.964 -2.817 -0.204 1.00 93.69 72 LEU A O 1
ATOM 584 N N . GLU A 1 73 ? -18.120 -3.316 -2.229 1.00 91.69 73 GLU A N 1
ATOM 585 C CA . GLU A 1 73 ? -17.771 -1.943 -2.598 1.00 91.69 73 GLU A CA 1
ATOM 586 C C . GLU A 1 73 ? -18.995 -1.000 -2.544 1.00 91.69 73 GLU A C 1
ATOM 588 O O . GLU A 1 73 ? -18.914 0.037 -1.881 1.00 91.69 73 GLU A O 1
ATOM 593 N N . PRO A 1 74 ? -20.190 -1.350 -3.071 1.00 92.50 74 PRO A N 1
ATOM 594 C CA . PRO A 1 74 ? -21.360 -0.480 -2.936 1.00 92.50 74 PRO A CA 1
ATOM 595 C C . PRO A 1 74 ? -21.779 -0.278 -1.473 1.00 92.50 74 PRO A C 1
ATOM 597 O O . PRO A 1 74 ? -22.175 0.817 -1.074 1.00 92.50 74 PRO A O 1
ATOM 600 N N . ARG A 1 75 ? -21.662 -1.320 -0.635 1.00 91.44 75 ARG A N 1
ATOM 601 C CA . ARG A 1 75 ? -21.945 -1.230 0.810 1.00 91.44 75 ARG A CA 1
ATOM 602 C C . ARG A 1 75 ? -20.930 -0.330 1.519 1.00 91.44 75 ARG A C 1
ATOM 604 O O . ARG A 1 75 ? -21.323 0.442 2.394 1.00 91.44 75 ARG A O 1
ATOM 611 N N . MET A 1 76 ? -19.657 -0.401 1.128 1.00 90.50 76 MET A N 1
ATOM 612 C CA . MET A 1 76 ? -18.602 0.500 1.594 1.00 90.50 76 MET A CA 1
ATOM 613 C C . MET A 1 76 ? -18.924 1.950 1.230 1.00 90.50 76 MET A C 1
ATOM 615 O O . MET A 1 76 ? -18.986 2.802 2.118 1.00 90.50 76 MET A O 1
ATOM 619 N N . GLN A 1 77 ? -19.248 2.226 -0.033 1.00 88.94 77 GLN A N 1
ATOM 620 C CA . GLN A 1 77 ? -19.619 3.566 -0.492 1.00 88.94 77 GLN A CA 1
ATOM 621 C C . GLN A 1 77 ? -20.840 4.121 0.260 1.00 88.94 77 GLN A C 1
ATOM 623 O O . GLN A 1 77 ? -20.818 5.265 0.718 1.00 88.94 77 GLN A O 1
ATOM 628 N N . LEU A 1 78 ? -21.879 3.306 0.479 1.00 89.44 78 LEU A N 1
ATOM 629 C CA . LEU A 1 78 ? -23.048 3.702 1.273 1.00 89.44 78 LEU A CA 1
ATOM 630 C C . LEU A 1 78 ? -22.678 4.052 2.722 1.00 89.44 78 LEU A C 1
ATOM 632 O O . LEU A 1 78 ? -23.179 5.046 3.252 1.00 89.44 78 LEU A O 1
ATOM 636 N N . SER A 1 79 ? -21.763 3.297 3.339 1.00 86.31 79 SER A N 1
ATOM 637 C CA . SER A 1 79 ? -21.271 3.575 4.698 1.00 86.31 79 SER A CA 1
ATOM 638 C C . SER A 1 79 ? -20.522 4.909 4.815 1.00 86.31 79 SER A C 1
ATOM 640 O O . SER A 1 79 ? -20.458 5.507 5.891 1.00 86.31 79 SER A O 1
ATOM 642 N N . PHE A 1 80 ? -19.984 5.429 3.707 1.00 82.19 80 PHE A N 1
ATOM 643 C CA . PHE A 1 80 ? -19.320 6.730 3.695 1.00 82.19 80 PHE A CA 1
ATOM 644 C C . PHE A 1 80 ? -20.284 7.911 3.635 1.00 82.19 80 PHE A C 1
ATOM 646 O O . PHE A 1 80 ? -19.921 8.999 4.100 1.00 82.19 80 PHE A O 1
ATOM 653 N N . ILE A 1 81 ? -21.482 7.693 3.091 1.00 86.31 81 ILE A N 1
ATOM 654 C CA . ILE A 1 81 ? -22.489 8.727 2.834 1.00 86.31 81 ILE A CA 1
ATOM 655 C C . ILE A 1 81 ? -23.559 8.743 3.935 1.00 86.31 81 ILE A C 1
ATOM 657 O O . ILE A 1 81 ? -24.124 9.795 4.226 1.00 86.31 81 ILE A O 1
ATOM 661 N N . SER A 1 82 ? -23.828 7.605 4.580 1.00 83.19 82 SER A N 1
ATOM 662 C CA . SER A 1 82 ? -24.894 7.479 5.574 1.00 83.19 82 SER A CA 1
ATOM 663 C C . SER A 1 82 ? -24.448 6.724 6.823 1.00 83.19 82 SER A C 1
ATOM 665 O O . SER A 1 82 ? -23.976 5.592 6.753 1.00 83.19 82 SER A O 1
ATOM 667 N N . ALA A 1 83 ? -24.696 7.330 7.988 1.00 78.56 83 ALA A N 1
ATOM 668 C CA . ALA A 1 83 ? -24.416 6.736 9.297 1.00 78.56 83 ALA A CA 1
ATOM 669 C C . ALA A 1 83 ? -25.260 5.482 9.601 1.00 78.5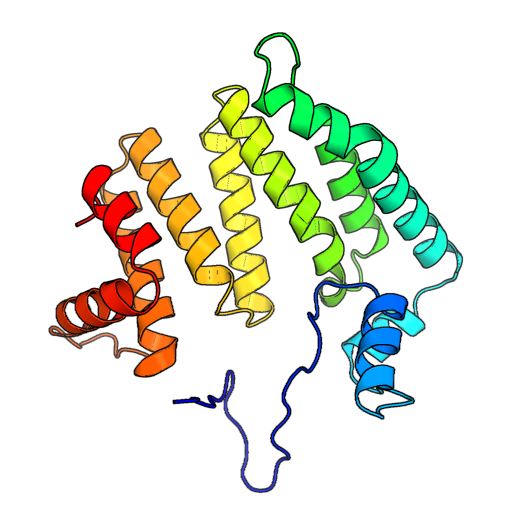6 83 ALA A C 1
ATOM 671 O O . ALA A 1 83 ? -24.935 4.734 10.519 1.00 78.56 83 ALA A O 1
ATOM 672 N N . ASN A 1 84 ? -26.321 5.231 8.825 1.00 81.25 84 ASN A N 1
ATOM 673 C CA . ASN A 1 84 ? -27.185 4.059 8.992 1.00 81.25 84 ASN A CA 1
ATOM 674 C C . ASN A 1 84 ? -26.574 2.773 8.415 1.00 81.25 84 ASN A C 1
ATOM 676 O O . ASN A 1 84 ? -27.118 1.692 8.630 1.00 81.25 84 ASN A O 1
ATOM 680 N N . TYR A 1 85 ? -25.466 2.872 7.677 1.00 84.88 85 TYR A N 1
ATOM 681 C CA . TYR A 1 85 ? -24.800 1.726 7.071 1.00 84.88 85 TYR A CA 1
ATOM 682 C C . TYR A 1 85 ? -23.477 1.450 7.774 1.00 84.88 85 TYR A C 1
ATOM 684 O O . TYR A 1 85 ? -22.590 2.298 7.833 1.00 84.88 85 TYR A O 1
ATOM 692 N N . SER A 1 86 ? -23.337 0.228 8.287 1.00 87.81 86 SER A N 1
ATOM 693 C CA . SER A 1 86 ? -22.071 -0.247 8.834 1.00 87.81 86 SER A CA 1
ATOM 694 C C . SER A 1 86 ? -21.187 -0.800 7.708 1.00 87.81 86 SER A C 1
ATOM 696 O O . SER A 1 86 ? -21.686 -1.579 6.885 1.00 87.81 86 SER A O 1
ATOM 698 N N . PRO A 1 87 ? -19.894 -0.436 7.660 1.00 92.50 87 PRO A N 1
ATOM 699 C CA . PRO A 1 87 ? -18.948 -1.035 6.727 1.00 92.50 87 PRO A CA 1
ATOM 700 C C . PRO A 1 87 ? -18.877 -2.572 6.886 1.00 92.50 87 PRO A C 1
ATOM 702 O O . PRO A 1 87 ? -18.820 -3.055 8.022 1.00 92.50 87 PRO A O 1
ATOM 705 N N . PRO A 1 88 ? -18.831 -3.364 5.795 1.00 94.00 88 PRO A N 1
ATOM 706 C CA . PRO A 1 88 ? -18.716 -4.830 5.824 1.00 94.00 88 PRO A CA 1
ATOM 707 C C . PRO A 1 88 ? -17.325 -5.347 6.251 1.00 94.00 88 PRO A C 1
ATOM 709 O O . PRO A 1 88 ? -16.688 -6.115 5.534 1.00 94.00 88 PRO A O 1
ATOM 712 N N . ILE A 1 89 ? -16.833 -4.941 7.428 1.00 95.38 89 ILE A N 1
ATOM 713 C CA . ILE A 1 89 ? -15.479 -5.265 7.919 1.00 95.38 89 ILE A CA 1
ATOM 714 C C . ILE A 1 89 ? -15.226 -6.776 7.932 1.00 95.38 89 ILE A C 1
ATOM 716 O O . ILE A 1 89 ? -14.186 -7.226 7.467 1.00 95.38 89 ILE A O 1
ATOM 720 N N . LYS A 1 90 ? -16.168 -7.577 8.449 1.00 95.94 90 LYS A N 1
ATOM 721 C CA . LYS A 1 90 ? -15.977 -9.032 8.578 1.00 95.94 90 LYS A CA 1
ATOM 722 C C . LYS A 1 90 ? -15.865 -9.708 7.215 1.00 95.94 90 LYS A C 1
ATOM 724 O O . LYS A 1 90 ? -15.017 -10.576 7.027 1.00 95.94 90 LYS A O 1
ATOM 729 N N . GLU A 1 91 ? -16.722 -9.321 6.278 1.00 96.44 91 GLU A N 1
ATOM 730 C CA . GLU A 1 91 ? -16.718 -9.855 4.922 1.00 96.44 91 GLU A CA 1
ATOM 731 C C . GLU A 1 91 ? -15.460 -9.429 4.159 1.00 96.44 91 GLU A C 1
ATOM 733 O O . GLU A 1 91 ? -14.845 -10.275 3.514 1.00 96.44 91 GLU A O 1
ATOM 738 N N . LEU A 1 92 ? -15.028 -8.170 4.296 1.00 95.44 92 LEU A N 1
ATOM 739 C CA . LEU A 1 92 ? -13.778 -7.679 3.707 1.00 95.44 92 LEU A CA 1
ATOM 740 C C . LEU A 1 92 ? -12.561 -8.436 4.239 1.00 95.44 92 LEU A C 1
ATOM 742 O O . LEU A 1 92 ? -11.775 -8.948 3.444 1.00 95.44 92 LEU A O 1
ATOM 746 N N . THR A 1 93 ? -12.433 -8.570 5.563 1.00 96.12 93 THR A N 1
ATOM 747 C CA . THR A 1 93 ? -11.341 -9.334 6.186 1.00 96.12 93 THR A CA 1
ATOM 748 C C . THR A 1 93 ? -11.306 -10.762 5.652 1.00 96.12 93 THR A C 1
ATOM 750 O O . THR A 1 93 ? -10.252 -11.229 5.231 1.00 96.12 93 THR A O 1
ATOM 753 N N . LYS A 1 94 ? -12.466 -11.426 5.557 1.00 96.25 94 LYS A N 1
ATOM 754 C CA . LYS A 1 94 ? -12.555 -12.785 5.012 1.00 96.25 94 LYS A CA 1
ATOM 755 C C . LYS A 1 94 ? -12.052 -12.874 3.567 1.00 96.25 94 LYS A C 1
ATOM 757 O O . LYS A 1 94 ? -11.330 -13.813 3.248 1.00 96.25 94 LYS A O 1
ATOM 762 N N . LEU A 1 95 ? -12.426 -11.934 2.693 1.00 95.25 95 LEU A N 1
ATOM 763 C CA . LEU A 1 95 ? -11.951 -11.936 1.303 1.00 95.25 95 LEU A CA 1
ATOM 764 C C . LEU A 1 95 ? -10.440 -11.677 1.209 1.00 95.25 95 LEU A C 1
ATOM 766 O O . LEU A 1 95 ? -9.770 -12.295 0.384 1.00 95.25 95 LEU A O 1
ATOM 770 N N . ILE A 1 96 ? -9.899 -10.793 2.053 1.00 94.12 96 ILE A N 1
ATOM 771 C CA . ILE A 1 96 ? -8.459 -10.501 2.107 1.00 94.12 96 ILE A CA 1
ATOM 772 C C . ILE A 1 96 ? -7.674 -11.730 2.569 1.00 94.12 96 ILE A C 1
ATOM 774 O O . ILE A 1 96 ? -6.698 -12.103 1.914 1.00 94.12 96 ILE A O 1
ATOM 778 N N . ASP A 1 97 ? -8.108 -12.371 3.655 1.00 93.38 97 ASP A N 1
ATOM 779 C CA . ASP A 1 97 ? -7.476 -13.583 4.181 1.00 93.38 97 ASP A CA 1
ATOM 780 C C . ASP A 1 97 ? -7.511 -14.702 3.140 1.00 93.38 97 ASP A C 1
ATOM 782 O O . ASP A 1 97 ? -6.494 -15.339 2.866 1.00 93.38 97 ASP A O 1
ATOM 786 N N . GLU A 1 98 ? -8.649 -14.875 2.467 1.00 94.00 98 GLU A N 1
ATOM 787 C CA . GLU A 1 98 ? -8.782 -15.877 1.421 1.00 94.00 98 GLU A CA 1
ATOM 788 C C . GLU A 1 98 ? -7.872 -15.594 0.212 1.00 94.00 98 GLU A C 1
ATOM 790 O O . GLU A 1 98 ? -7.224 -16.509 -0.297 1.00 94.00 98 GLU A O 1
ATOM 795 N N . LEU A 1 99 ? -7.759 -14.338 -0.240 1.00 91.44 99 LEU A N 1
ATOM 796 C CA . LEU A 1 99 ? -6.815 -13.965 -1.304 1.00 91.44 99 LEU A CA 1
ATOM 797 C C . LEU A 1 99 ? -5.365 -14.243 -0.903 1.00 91.44 99 LEU A C 1
ATOM 799 O O . LEU A 1 99 ? -4.571 -14.704 -1.730 1.00 91.44 99 LEU A O 1
ATOM 803 N N . LYS A 1 100 ? -5.022 -13.965 0.356 1.00 89.62 100 LYS A N 1
ATOM 804 C CA . LYS A 1 100 ? -3.689 -14.201 0.907 1.00 89.62 100 LYS A CA 1
ATOM 805 C C . LYS A 1 100 ? -3.365 -15.691 0.950 1.00 89.62 100 LYS A C 1
ATOM 807 O O . LYS A 1 100 ? -2.290 -16.085 0.504 1.00 89.62 100 LYS A O 1
ATOM 812 N N . GLU A 1 101 ? -4.288 -16.525 1.418 1.00 91.38 101 GLU A N 1
ATOM 813 C CA . GLU A 1 101 ? -4.131 -17.983 1.424 1.00 91.38 101 GLU A CA 1
ATOM 814 C C . GLU A 1 101 ? -4.008 -18.546 0.007 1.00 91.38 101 GLU A C 1
ATOM 816 O O . GLU A 1 101 ? -3.096 -19.328 -0.281 1.00 91.38 101 GLU A O 1
ATOM 821 N N . LEU A 1 102 ? -4.874 -18.090 -0.905 1.00 90.69 102 LEU A N 1
ATOM 822 C CA . LEU A 1 102 ? -4.919 -18.539 -2.295 1.00 90.69 102 LEU A CA 1
ATOM 823 C C . LEU A 1 102 ? -3.574 -18.351 -3.014 1.00 90.69 102 LEU A C 1
ATOM 825 O O . LEU A 1 102 ? -3.212 -19.153 -3.878 1.00 90.69 102 LEU A O 1
ATOM 829 N N . ARG A 1 103 ? -2.826 -17.307 -2.641 1.00 85.38 103 ARG A N 1
ATOM 830 C CA . ARG A 1 103 ? -1.553 -16.911 -3.257 1.00 85.38 103 ARG A CA 1
ATOM 831 C C . ARG A 1 103 ? -0.373 -16.918 -2.291 1.00 85.38 103 ARG A C 1
ATOM 833 O O . ARG A 1 103 ? 0.667 -16.352 -2.611 1.00 85.38 103 ARG A O 1
ATOM 840 N N . GLY A 1 104 ? -0.463 -17.624 -1.163 1.00 82.06 104 GLY A N 1
ATOM 841 C CA . GLY A 1 104 ? 0.580 -17.610 -0.126 1.00 82.06 104 GLY A CA 1
ATOM 842 C C . GLY A 1 104 ? 1.970 -18.060 -0.605 1.00 82.06 104 GLY A C 1
ATOM 843 O O . GLY A 1 104 ? 2.982 -17.675 -0.028 1.00 82.06 104 GLY A O 1
ATOM 844 N N . LYS A 1 105 ? 2.044 -18.831 -1.700 1.00 83.94 105 LYS A N 1
ATOM 845 C CA . LYS A 1 105 ? 3.305 -19.242 -2.354 1.00 83.94 105 LYS A CA 1
ATOM 846 C C . LYS A 1 105 ? 3.903 -18.179 -3.288 1.00 83.94 105 LYS A C 1
ATOM 848 O O . LYS A 1 105 ? 5.045 -18.317 -3.721 1.00 83.94 105 LYS A O 1
ATOM 853 N N . HIS A 1 106 ? 3.136 -17.144 -3.619 1.00 84.50 106 HIS A N 1
ATOM 854 C CA . HIS A 1 106 ? 3.473 -16.093 -4.575 1.00 84.50 106 HIS A CA 1
ATOM 855 C C . HIS A 1 106 ? 3.109 -14.711 -3.998 1.00 84.50 106 HIS A C 1
ATOM 857 O O . HIS A 1 106 ? 2.207 -14.053 -4.518 1.00 84.50 106 HIS A O 1
ATOM 863 N N . PRO A 1 107 ? 3.817 -14.235 -2.953 1.00 78.94 107 PRO A N 1
ATOM 864 C CA . PRO A 1 107 ? 3.550 -12.927 -2.332 1.00 78.94 107 PRO A CA 1
ATOM 865 C C . PRO A 1 107 ? 3.660 -11.761 -3.329 1.00 78.94 107 PRO A C 1
ATOM 867 O O . PRO A 1 107 ? 3.012 -10.731 -3.190 1.00 78.94 107 PRO A O 1
ATOM 870 N N . ASP A 1 108 ? 4.408 -11.954 -4.413 1.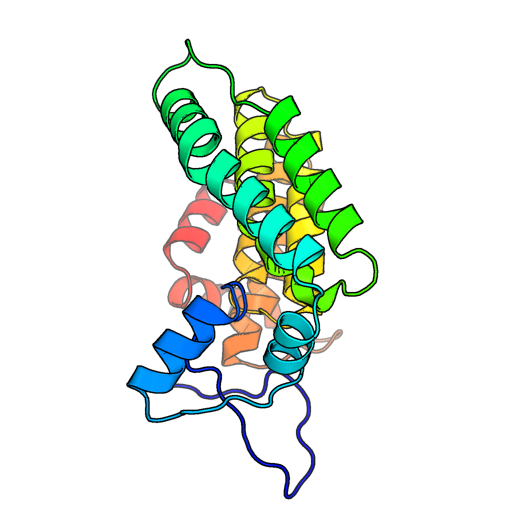00 78.06 108 ASP A N 1
ATOM 871 C CA . ASP A 1 108 ? 4.510 -11.008 -5.526 1.00 78.06 108 ASP A CA 1
ATOM 872 C C . ASP A 1 108 ? 3.194 -10.781 -6.287 1.00 78.06 108 ASP A C 1
ATOM 874 O O . ASP A 1 108 ? 3.127 -9.898 -7.134 1.00 78.06 108 ASP A O 1
ATOM 878 N N . LEU A 1 109 ? 2.161 -11.591 -6.047 1.00 80.06 109 LEU A N 1
ATOM 879 C CA . LEU A 1 109 ? 0.832 -11.456 -6.650 1.00 80.06 109 LEU A CA 1
ATOM 880 C C . LEU A 1 109 ? -0.197 -10.848 -5.680 1.00 80.06 109 LEU A C 1
ATOM 882 O O . LEU A 1 109 ? -1.376 -10.721 -6.032 1.00 80.06 109 LEU A O 1
ATOM 886 N N . GLU A 1 110 ? 0.233 -10.446 -4.478 1.00 77.56 110 GLU A N 1
ATOM 887 C CA . GLU A 1 110 ? -0.628 -9.935 -3.400 1.00 77.56 110 GLU A CA 1
ATOM 888 C C . GLU A 1 110 ? -1.262 -8.566 -3.719 1.00 77.56 110 GLU A C 1
ATOM 890 O O . GLU A 1 110 ? -2.200 -8.154 -3.037 1.00 77.56 110 GLU A O 1
ATOM 895 N N . PHE A 1 111 ? -0.859 -7.902 -4.811 1.00 77.12 111 PHE A N 1
ATOM 896 C CA . PHE A 1 111 ? -1.391 -6.596 -5.231 1.00 77.12 111 PHE A CA 1
ATOM 897 C C . PHE A 1 111 ? -2.923 -6.529 -5.338 1.00 77.12 111 PHE A C 1
ATOM 899 O O . PHE A 1 111 ? -3.497 -5.464 -5.163 1.00 77.12 111 PHE A O 1
ATOM 906 N N . HIS A 1 112 ? -3.598 -7.654 -5.577 1.00 76.56 112 HIS A N 1
ATOM 907 C CA . HIS A 1 112 ? -5.062 -7.700 -5.682 1.00 76.56 112 HIS A CA 1
ATOM 908 C C . HIS A 1 112 ? -5.768 -7.513 -4.329 1.00 76.56 112 HIS A C 1
ATOM 910 O O . HIS A 1 112 ? -6.960 -7.241 -4.292 1.00 76.56 112 HIS A O 1
ATOM 916 N N . SER A 1 113 ? -5.044 -7.651 -3.215 1.00 83.56 113 SER A N 1
ATOM 917 C CA . SER A 1 113 ? -5.562 -7.340 -1.878 1.00 83.56 113 SER A CA 1
ATOM 918 C C . SER A 1 113 ? -5.396 -5.865 -1.507 1.00 83.56 113 SER A C 1
ATOM 920 O O . SER A 1 113 ? -5.926 -5.439 -0.488 1.00 83.56 113 SER A O 1
ATOM 922 N N . PHE A 1 114 ? -4.661 -5.082 -2.305 1.00 85.00 114 PHE A N 1
ATOM 923 C CA . PHE A 1 114 ? -4.299 -3.705 -1.975 1.00 85.00 114 PHE A CA 1
ATOM 924 C C . PHE A 1 114 ? -5.522 -2.799 -1.794 1.00 85.00 114 PHE A C 1
ATOM 926 O O . PHE A 1 114 ? -5.639 -2.097 -0.789 1.00 85.00 114 PHE A O 1
ATOM 933 N N . GLU A 1 115 ? -6.440 -2.843 -2.756 1.00 85.88 115 GLU A N 1
ATOM 934 C CA . GLU A 1 115 ? -7.668 -2.051 -2.736 1.00 85.88 115 GLU A CA 1
ATOM 935 C C . GLU A 1 115 ? -8.572 -2.476 -1.575 1.00 85.88 115 GLU A C 1
ATOM 937 O O . GLU A 1 115 ? -8.927 -1.650 -0.741 1.00 85.88 115 GLU A O 1
ATOM 942 N N . LEU A 1 116 ? -8.799 -3.786 -1.414 1.00 92.06 116 LEU A N 1
ATOM 943 C CA . LEU A 1 116 ? -9.581 -4.331 -0.302 1.00 92.06 116 LEU A CA 1
ATOM 944 C C . LEU A 1 116 ? -8.993 -3.949 1.067 1.00 92.06 116 LEU A C 1
ATOM 946 O O . LEU A 1 116 ? -9.739 -3.642 1.994 1.00 92.06 116 LEU A O 1
ATOM 950 N N . LYS A 1 117 ? -7.661 -3.958 1.220 1.00 93.44 117 LYS A N 1
ATOM 951 C CA . LYS A 1 117 ? -6.983 -3.520 2.452 1.00 93.44 117 LYS A CA 1
ATOM 952 C C . LYS A 1 117 ? -7.166 -2.021 2.687 1.00 93.44 117 LYS A C 1
ATOM 954 O O . LYS A 1 117 ? -7.343 -1.611 3.832 1.00 93.44 117 LYS A O 1
ATOM 959 N N . SER A 1 118 ? -7.135 -1.213 1.631 1.00 91.44 118 SER A N 1
ATOM 960 C CA . SER A 1 118 ? -7.374 0.230 1.730 1.00 91.44 118 SER A CA 1
ATOM 961 C C . SER A 1 118 ? -8.796 0.501 2.227 1.00 91.44 118 SER A C 1
ATOM 963 O O . SER A 1 118 ? -8.971 1.202 3.224 1.00 91.44 118 SER A O 1
ATOM 965 N N . ASP A 1 119 ? -9.785 -0.166 1.634 1.00 93.69 119 ASP A N 1
ATOM 966 C CA . ASP A 1 119 ? -11.186 -0.113 2.057 1.00 93.69 119 ASP A CA 1
ATOM 967 C C . ASP A 1 119 ? -11.386 -0.621 3.488 1.00 93.69 119 ASP A C 1
ATOM 969 O O . ASP A 1 119 ? -12.098 0.002 4.277 1.00 93.69 119 ASP A O 1
ATOM 973 N N . LEU A 1 120 ? -10.712 -1.708 3.875 1.00 96.06 120 LEU A N 1
ATOM 974 C CA . LEU A 1 120 ? -10.745 -2.228 5.243 1.00 96.06 120 LEU A CA 1
ATOM 975 C C . LEU A 1 120 ? -10.188 -1.213 6.255 1.00 96.06 120 LEU A C 1
ATOM 977 O O . LEU A 1 120 ? -10.755 -1.038 7.337 1.00 96.06 120 LEU A O 1
ATOM 981 N N . ALA A 1 121 ? -9.094 -0.525 5.927 1.00 95.75 121 ALA A N 1
ATOM 982 C CA . ALA A 1 121 ? -8.537 0.509 6.793 1.00 95.75 121 ALA A CA 1
ATOM 983 C C . ALA A 1 121 ? -9.522 1.681 6.963 1.00 95.75 121 ALA A C 1
ATOM 985 O O . ALA A 1 121 ? -9.782 2.134 8.082 1.00 95.75 121 ALA A O 1
ATOM 986 N N . GLU A 1 122 ? -10.150 2.131 5.875 1.00 92.62 122 GLU A N 1
ATOM 987 C CA . GLU A 1 122 ? -11.173 3.180 5.930 1.00 92.62 122 GLU A CA 1
ATOM 988 C C . GLU A 1 122 ? -12.432 2.743 6.694 1.00 92.62 122 GLU A C 1
ATOM 990 O O . GLU A 1 122 ? -12.984 3.524 7.478 1.00 92.62 122 GLU A O 1
ATOM 995 N N . ALA A 1 123 ? -12.839 1.481 6.554 1.00 94.19 123 ALA A N 1
ATOM 996 C CA . ALA A 1 123 ? -13.918 0.879 7.325 1.00 94.19 123 ALA A CA 1
ATOM 997 C C . ALA A 1 123 ? -13.636 0.949 8.835 1.00 94.19 123 ALA A C 1
ATOM 999 O O . ALA A 1 123 ? -14.486 1.402 9.606 1.00 94.19 123 ALA A O 1
ATOM 1000 N N . TYR A 1 124 ? -12.423 0.585 9.262 1.00 96.31 124 TYR A N 1
ATOM 1001 C CA . TYR A 1 124 ? -12.020 0.673 10.667 1.00 96.31 124 TYR A CA 1
ATOM 1002 C C . TYR A 1 124 ? -12.026 2.108 11.199 1.00 96.31 124 TYR A C 1
ATOM 1004 O O . TYR A 1 124 ? -12.459 2.340 12.329 1.00 96.31 124 TYR A O 1
ATOM 1012 N N . VAL A 1 125 ? -11.599 3.088 10.395 1.00 92.31 125 VAL A N 1
ATOM 1013 C CA . VAL A 1 125 ? -11.709 4.510 10.758 1.00 92.31 125 VAL A CA 1
ATOM 1014 C C . VAL A 1 125 ? -13.161 4.897 11.019 1.00 92.31 125 VAL A C 1
ATOM 1016 O O . VAL A 1 125 ? -13.440 5.565 12.015 1.00 92.31 125 VAL A O 1
ATOM 1019 N N . ARG A 1 126 ? -14.088 4.480 10.149 1.00 89.12 126 ARG A N 1
ATOM 1020 C CA . ARG A 1 126 ? -15.516 4.809 10.271 1.00 89.12 126 ARG A CA 1
ATOM 1021 C C . ARG A 1 126 ? -16.150 4.230 11.526 1.00 89.12 126 ARG A C 1
ATOM 1023 O O . ARG A 1 126 ? -16.989 4.887 12.129 1.00 89.12 126 ARG A O 1
ATOM 1030 N N . THR A 1 127 ? -15.709 3.056 11.961 1.00 91.88 127 THR A N 1
ATOM 1031 C CA . THR A 1 127 ? -16.167 2.450 13.217 1.00 91.88 127 THR A CA 1
ATOM 1032 C C . THR A 1 127 ? -15.399 2.948 14.447 1.00 91.88 127 THR A C 1
ATOM 1034 O O . THR A 1 127 ? -15.518 2.358 15.517 1.00 91.88 127 THR A O 1
ATOM 1037 N N . GLY A 1 128 ? -14.566 3.988 14.316 1.00 91.69 128 GLY A N 1
ATOM 1038 C CA . GLY A 1 128 ? -13.762 4.544 15.410 1.00 91.69 128 GLY A CA 1
ATOM 1039 C C . GLY A 1 128 ? -12.560 3.686 15.824 1.00 91.69 128 GLY A C 1
ATOM 1040 O O . GLY A 1 128 ? -11.853 4.029 16.770 1.00 91.69 128 GLY A O 1
ATOM 1041 N N . ASN A 1 129 ? -12.274 2.593 15.114 1.00 95.94 129 ASN A N 1
ATOM 1042 C CA . ASN A 1 129 ? -11.175 1.683 15.422 1.00 95.94 129 ASN A CA 1
ATOM 1043 C C . ASN A 1 129 ? -9.874 2.120 14.728 1.00 95.94 129 ASN A C 1
ATOM 1045 O O . ASN A 1 129 ? -9.336 1.456 13.842 1.00 95.94 129 ASN A O 1
ATOM 1049 N N . VAL A 1 130 ? -9.361 3.278 15.146 1.00 96.62 130 VAL A N 1
ATOM 1050 C CA . VAL A 1 130 ? -8.160 3.902 14.565 1.00 96.62 130 VAL A CA 1
ATOM 1051 C C . VAL A 1 130 ? -6.928 2.992 14.682 1.00 96.62 130 VAL A C 1
ATOM 1053 O O . VAL A 1 130 ? -6.092 2.988 13.781 1.00 96.62 130 VAL A O 1
ATOM 1056 N N . LEU A 1 131 ? -6.832 2.184 15.745 1.00 97.12 131 LEU A N 1
ATOM 1057 C CA . LEU A 1 131 ? -5.725 1.244 15.950 1.00 97.12 131 LEU A CA 1
ATOM 1058 C C . LEU A 1 131 ? -5.699 0.130 14.898 1.00 97.12 131 LEU A C 1
ATOM 1060 O O . LEU A 1 131 ? -4.640 -0.135 14.336 1.00 97.12 131 LEU A O 1
ATOM 1064 N N . GLN A 1 132 ? -6.841 -0.495 14.594 1.00 97.56 132 GLN A N 1
ATOM 1065 C CA . GLN A 1 132 ? -6.893 -1.527 13.553 1.00 97.56 132 GLN A CA 1
ATOM 1066 C C . GLN A 1 132 ? -6.612 -0.942 12.166 1.00 97.56 132 GLN A C 1
ATOM 1068 O O . GLN A 1 132 ? -5.820 -1.508 11.419 1.00 97.56 132 GLN A O 1
ATOM 1073 N N . SER A 1 133 ? -7.151 0.243 11.860 1.00 97.56 133 SER A N 1
ATOM 1074 C CA . SER A 1 133 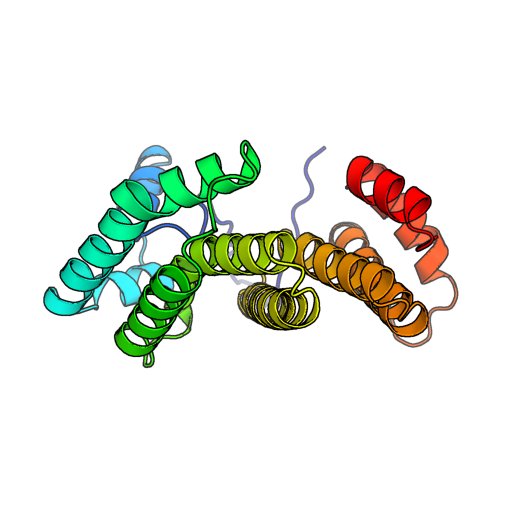? -6.814 0.950 10.617 1.00 97.56 133 SER A CA 1
ATOM 1075 C C . SER A 1 133 ? -5.306 1.209 10.481 1.00 97.56 133 SER A C 1
ATOM 1077 O O . SER A 1 133 ? -4.709 0.950 9.436 1.00 97.56 133 SER A O 1
ATOM 1079 N N . LEU A 1 134 ? -4.658 1.671 11.558 1.00 97.88 134 LEU A N 1
ATOM 1080 C CA . LEU A 1 134 ? -3.215 1.912 11.590 1.00 97.88 134 LEU A CA 1
ATOM 1081 C C . LEU A 1 134 ? -2.405 0.639 11.293 1.00 97.88 134 LEU A C 1
ATOM 1083 O O . LEU A 1 134 ? -1.399 0.715 10.587 1.00 97.88 134 LEU A O 1
ATOM 1087 N N . LEU A 1 135 ? -2.822 -0.517 11.820 1.00 97.38 135 LEU A N 1
ATOM 1088 C CA . LEU A 1 135 ? -2.171 -1.798 11.532 1.00 97.38 135 LEU A CA 1
ATOM 1089 C C . LEU A 1 135 ? -2.273 -2.149 10.044 1.00 97.38 135 LEU A C 1
ATOM 1091 O O . LEU A 1 135 ? -1.255 -2.466 9.432 1.00 97.38 135 LEU A O 1
ATOM 1095 N N . VAL A 1 136 ? -3.456 -1.991 9.444 1.00 96.94 136 VAL A N 1
ATOM 1096 C CA . VAL A 1 136 ? -3.655 -2.256 8.012 1.00 96.94 136 VAL A CA 1
ATOM 1097 C C . VAL A 1 136 ? -2.815 -1.308 7.149 1.00 96.94 136 VAL A C 1
ATOM 1099 O O . VAL A 1 136 ? -2.122 -1.764 6.242 1.00 96.94 136 VAL A O 1
ATOM 1102 N N . PHE A 1 137 ? -2.766 -0.007 7.457 1.00 96.75 137 PHE A N 1
ATOM 1103 C CA . PHE A 1 137 ? -1.918 0.927 6.703 1.00 96.75 137 PHE A CA 1
ATOM 1104 C C . PHE A 1 137 ? -0.420 0.612 6.814 1.00 96.75 137 PHE A C 1
ATOM 1106 O O . PHE A 1 137 ? 0.314 0.820 5.849 1.00 96.75 137 PHE A O 1
ATOM 1113 N N . LYS A 1 138 ? 0.052 0.072 7.946 1.00 96.50 138 LYS A N 1
ATOM 1114 C CA . LYS A 1 138 ? 1.438 -0.415 8.065 1.00 96.50 138 LYS A CA 1
ATOM 1115 C C . LYS A 1 138 ? 1.707 -1.614 7.160 1.00 96.50 138 LYS A C 1
ATOM 1117 O O . LYS A 1 138 ? 2.784 -1.687 6.570 1.00 96.50 138 LYS A O 1
ATOM 1122 N N . GLU A 1 139 ? 0.755 -2.535 7.030 1.00 93.44 139 GLU A N 1
ATOM 1123 C CA . GLU A 1 139 ? 0.867 -3.641 6.074 1.00 93.44 139 GLU A CA 1
ATOM 1124 C C . GLU A 1 139 ? 0.918 -3.135 4.630 1.00 93.44 139 GLU A C 1
ATOM 1126 O O . GLU A 1 139 ? 1.789 -3.563 3.871 1.00 93.44 139 GLU A O 1
ATOM 1131 N N . ILE A 1 140 ? 0.044 -2.186 4.276 1.00 92.19 140 ILE A N 1
ATOM 1132 C CA . ILE A 1 140 ? 0.018 -1.532 2.959 1.00 92.19 140 ILE A CA 1
ATOM 1133 C C . ILE A 1 140 ? 1.375 -0.879 2.657 1.00 92.19 140 ILE A C 1
ATOM 1135 O O . ILE A 1 140 ? 1.994 -1.194 1.642 1.00 92.19 140 ILE A O 1
ATOM 1139 N N . TYR A 1 141 ? 1.893 -0.058 3.577 1.00 93.38 141 TYR A N 1
ATOM 1140 C CA . TYR A 1 141 ? 3.193 0.601 3.430 1.00 93.38 141 TYR A CA 1
ATOM 1141 C C . TYR A 1 141 ? 4.338 -0.402 3.219 1.00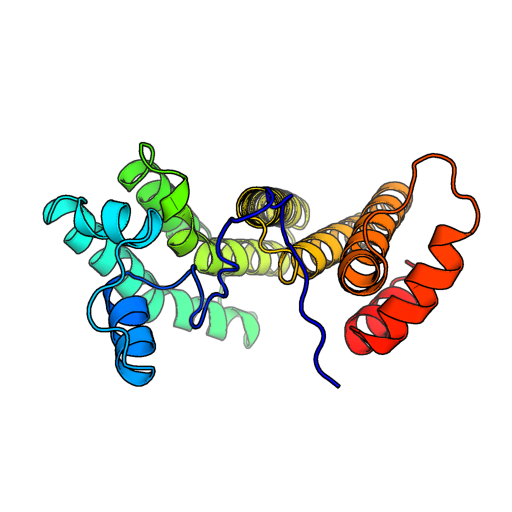 93.38 141 TYR A C 1
ATOM 1143 O O . TYR A 1 141 ? 5.173 -0.239 2.325 1.00 93.38 141 TYR A O 1
ATOM 1151 N N . ASN A 1 142 ? 4.385 -1.467 4.026 1.00 90.75 142 ASN A N 1
ATOM 1152 C CA . ASN A 1 142 ? 5.420 -2.498 3.915 1.00 90.75 142 ASN A CA 1
ATOM 1153 C C . ASN A 1 142 ? 5.362 -3.217 2.563 1.00 90.75 142 ASN A C 1
ATOM 1155 O O . ASN A 1 142 ? 6.404 -3.490 1.956 1.00 90.75 142 ASN A O 1
ATOM 1159 N N . PHE A 1 143 ? 4.152 -3.500 2.087 1.00 86.19 143 PHE A N 1
ATOM 1160 C CA . PHE A 1 143 ? 3.925 -4.103 0.786 1.00 86.19 143 PHE A CA 1
ATOM 1161 C C . PHE A 1 143 ? 4.406 -3.196 -0.355 1.00 86.19 143 PHE A C 1
ATOM 1163 O O . PHE A 1 143 ? 5.242 -3.614 -1.156 1.00 86.19 143 PHE A O 1
ATOM 1170 N N . GLU A 1 144 ? 3.964 -1.937 -0.398 1.00 86.62 144 GLU A N 1
ATOM 1171 C CA . GLU A 1 144 ? 4.354 -0.968 -1.433 1.00 86.62 144 GLU A CA 1
ATOM 1172 C C . GLU A 1 144 ? 5.866 -0.743 -1.467 1.00 86.62 144 GLU A C 1
ATOM 1174 O O . GLU A 1 144 ? 6.479 -0.711 -2.538 1.00 86.62 144 GLU A O 1
ATOM 1179 N N . LYS A 1 145 ? 6.489 -0.646 -0.290 1.00 85.44 145 LYS A N 1
ATOM 1180 C CA . LYS A 1 145 ? 7.937 -0.492 -0.157 1.00 85.44 145 LYS A CA 1
ATOM 1181 C C . LYS A 1 145 ? 8.688 -1.702 -0.705 1.00 85.44 145 LYS A C 1
ATOM 1183 O O . LYS A 1 145 ? 9.668 -1.534 -1.432 1.00 85.44 145 LYS A O 1
ATOM 1188 N N . THR A 1 146 ? 8.216 -2.910 -0.400 1.00 82.50 146 THR A N 1
ATOM 1189 C CA . THR A 1 146 ? 8.793 -4.167 -0.905 1.00 82.50 146 THR A CA 1
ATOM 1190 C C . THR A 1 146 ? 8.628 -4.279 -2.419 1.00 82.50 146 THR A C 1
ATOM 1192 O O . THR A 1 146 ? 9.568 -4.647 -3.125 1.00 82.50 146 THR A O 1
ATOM 1195 N N . ALA A 1 147 ? 7.468 -3.873 -2.932 1.00 77.00 147 ALA A N 1
ATOM 1196 C CA . ALA A 1 147 ? 7.160 -3.822 -4.355 1.00 77.00 147 ALA A CA 1
ATOM 1197 C C . ALA A 1 147 ? 7.844 -2.660 -5.105 1.00 77.00 147 ALA A C 1
ATOM 1199 O O . ALA A 1 147 ? 7.694 -2.549 -6.321 1.00 77.00 147 ALA A O 1
ATOM 1200 N N . GLN A 1 148 ? 8.613 -1.811 -4.408 1.00 76.62 148 GLN A N 1
ATOM 1201 C CA . GLN A 1 148 ? 9.291 -0.626 -4.954 1.00 76.62 148 GLN A CA 1
ATOM 1202 C C . GLN A 1 148 ? 8.329 0.369 -5.626 1.00 76.62 148 GLN A C 1
ATOM 1204 O O . GLN A 1 148 ? 8.680 1.062 -6.582 1.00 76.62 148 GLN A O 1
ATOM 1209 N N . LEU A 1 149 ? 7.115 0.469 -5.090 1.00 73.00 149 LEU A N 1
ATOM 1210 C CA . LEU A 1 149 ? 6.058 1.376 -5.521 1.00 73.00 149 LEU A CA 1
ATOM 1211 C C . LEU A 1 149 ? 6.174 2.721 -4.792 1.00 73.00 149 LEU A C 1
ATOM 1213 O O . LEU A 1 149 ? 5.268 3.137 -4.078 1.00 73.00 149 LEU A O 1
ATOM 1217 N N . SER A 1 150 ? 7.303 3.414 -4.971 1.00 67.12 150 SER A N 1
ATOM 1218 C CA . SER A 1 150 ? 7.657 4.609 -4.181 1.00 67.12 150 SER A CA 1
ATOM 1219 C C . SER A 1 150 ? 6.666 5.771 -4.282 1.00 67.12 150 SER A C 1
ATOM 1221 O O . SER A 1 150 ? 6.660 6.643 -3.424 1.00 67.12 150 SER A O 1
ATOM 1223 N N . GLN A 1 151 ? 5.867 5.824 -5.351 1.00 66.56 151 GLN A N 1
ATOM 1224 C CA . GLN A 1 151 ? 4.812 6.828 -5.501 1.00 66.56 151 GLN A CA 1
ATOM 1225 C C . GLN A 1 151 ? 3.631 6.574 -4.553 1.00 66.56 151 GLN A C 1
ATOM 1227 O O . GLN A 1 151 ? 2.961 7.519 -4.160 1.00 66.56 151 GLN A O 1
ATOM 1232 N N . PHE A 1 152 ? 3.390 5.314 -4.192 1.00 73.69 152 PHE A N 1
ATOM 1233 C CA . PHE A 1 152 ? 2.263 4.903 -3.362 1.00 73.69 152 PHE A CA 1
ATOM 1234 C C . PHE A 1 152 ? 2.656 4.828 -1.876 1.00 73.69 152 PHE A C 1
ATOM 1236 O O . PHE A 1 152 ? 1.901 5.276 -1.014 1.00 73.69 152 PHE A O 1
ATOM 1243 N N . SER A 1 153 ? 3.900 4.425 -1.577 1.00 86.19 153 SER A N 1
ATOM 1244 C CA . SER A 1 153 ? 4.392 4.311 -0.193 1.00 86.19 153 SER A CA 1
ATOM 1245 C C . SER A 1 153 ? 4.339 5.619 0.602 1.00 86.19 153 SER A C 1
ATOM 1247 O O . SER A 1 153 ? 4.076 5.592 1.806 1.00 86.19 153 SER A O 1
ATOM 1249 N N . SER A 1 154 ? 4.507 6.776 -0.051 1.00 90.50 154 SER A N 1
ATOM 1250 C CA . SER A 1 154 ? 4.402 8.073 0.627 1.00 90.50 154 SER A CA 1
ATOM 1251 C C . SER A 1 154 ? 2.976 8.390 1.080 1.00 90.50 154 SER A C 1
ATOM 1253 O O . SER A 1 154 ? 2.792 9.020 2.123 1.00 90.50 154 SER A O 1
ATOM 1255 N N . ASP A 1 155 ? 1.965 7.937 0.335 1.00 91.56 155 ASP A N 1
ATOM 1256 C CA . ASP A 1 155 ? 0.562 8.134 0.700 1.00 91.56 155 ASP A CA 1
ATOM 1257 C C . ASP A 1 155 ? 0.194 7.249 1.895 1.00 91.56 155 ASP A C 1
ATOM 1259 O O . ASP A 1 155 ? -0.385 7.742 2.869 1.00 91.56 155 ASP A O 1
ATOM 1263 N N . ALA A 1 156 ? 0.608 5.976 1.892 1.00 93.94 156 ALA A N 1
ATOM 1264 C CA . ALA A 1 156 ? 0.426 5.088 3.039 1.00 93.94 156 ALA A CA 1
ATOM 1265 C C . ALA A 1 156 ? 1.164 5.604 4.286 1.00 93.94 156 ALA A C 1
ATOM 1267 O O . ALA A 1 156 ? 0.579 5.661 5.370 1.00 93.94 156 ALA A O 1
ATOM 1268 N N . ALA A 1 157 ? 2.408 6.076 4.146 1.00 96.12 157 ALA A N 1
ATOM 1269 C CA . ALA A 1 157 ? 3.159 6.693 5.241 1.00 96.12 157 ALA A CA 1
ATOM 1270 C C . ALA A 1 157 ? 2.446 7.933 5.813 1.00 96.12 157 ALA A C 1
ATOM 1272 O O . ALA A 1 157 ? 2.398 8.120 7.032 1.0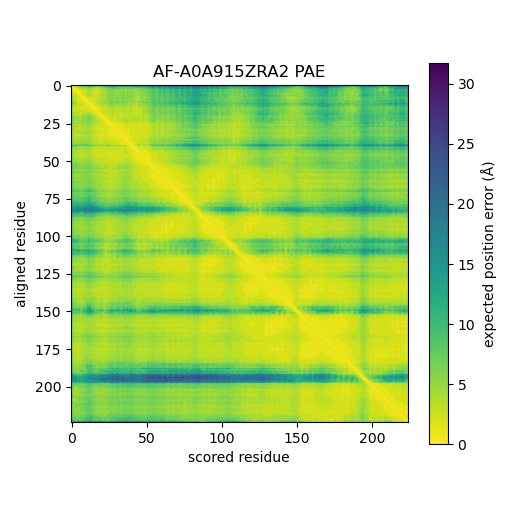0 96.12 157 ALA A O 1
ATOM 1273 N N . TYR A 1 158 ? 1.827 8.755 4.960 1.00 96.25 158 TYR A N 1
ATOM 1274 C CA . TYR A 1 158 ? 1.042 9.906 5.405 1.00 96.25 158 TYR A CA 1
ATOM 1275 C C . TYR A 1 158 ? -0.236 9.491 6.144 1.00 96.25 158 TYR A C 1
ATOM 1277 O O . TYR A 1 158 ? -0.579 10.083 7.177 1.00 96.25 158 TYR A O 1
ATOM 1285 N N . LYS A 1 159 ? -0.930 8.447 5.669 1.00 96.19 159 LYS A N 1
ATOM 1286 C CA . LYS A 1 159 ? -2.075 7.869 6.385 1.00 96.19 159 LYS A CA 1
ATOM 1287 C C . LYS A 1 159 ? -1.640 7.375 7.762 1.00 96.19 159 LYS A C 1
ATOM 1289 O O . LYS A 1 159 ? -2.299 7.724 8.738 1.00 96.19 159 LYS A O 1
ATOM 1294 N N . ILE A 1 160 ? -0.513 6.670 7.874 1.00 98.00 160 ILE A N 1
ATOM 1295 C CA . ILE A 1 160 ? 0.054 6.227 9.159 1.00 98.00 160 ILE A CA 1
ATOM 1296 C C . ILE A 1 160 ? 0.317 7.422 10.090 1.00 98.00 160 ILE A C 1
ATOM 1298 O O . ILE A 1 160 ? -0.166 7.424 11.224 1.00 98.00 160 ILE A O 1
ATOM 1302 N N . ALA A 1 161 ? 1.004 8.466 9.610 1.00 98.06 161 ALA A N 1
ATOM 1303 C CA . ALA A 1 161 ? 1.267 9.679 10.391 1.00 98.06 161 ALA A CA 1
ATOM 1304 C C . ALA A 1 161 ? -0.033 10.319 10.908 1.00 98.06 161 ALA A C 1
ATOM 1306 O O . ALA A 1 161 ? -0.157 10.635 12.091 1.00 98.06 161 ALA A O 1
ATOM 1307 N N . SER A 1 162 ? -1.040 10.441 10.041 1.00 97.06 162 SER A N 1
ATOM 1308 C CA . SER A 1 162 ? -2.346 11.014 10.386 1.00 97.06 162 SER A CA 1
ATOM 1309 C C . SER A 1 162 ? -3.100 10.190 11.437 1.00 97.06 162 SER A C 1
ATOM 1311 O O . SER A 1 162 ? -3.796 10.753 12.281 1.00 97.06 162 SER A O 1
ATOM 1313 N N . HIS A 1 163 ? -2.963 8.860 11.422 1.00 97.69 163 HIS A N 1
ATOM 1314 C CA . HIS A 1 163 ? -3.552 7.992 12.447 1.00 97.69 163 HIS A CA 1
ATOM 1315 C C . HIS A 1 163 ? -2.870 8.181 13.800 1.00 97.69 163 HIS A C 1
ATOM 1317 O O . HIS A 1 163 ? -3.561 8.261 14.812 1.00 97.69 163 HIS A O 1
ATOM 1323 N N . TYR A 1 164 ? -1.546 8.337 13.826 1.00 98.44 164 TYR A N 1
ATOM 1324 C CA . TYR A 1 164 ? -0.832 8.671 15.056 1.00 98.44 164 TYR A CA 1
ATOM 1325 C C . TYR A 1 164 ? -1.265 10.022 15.642 1.00 98.44 164 TYR A C 1
ATOM 1327 O O . TYR A 1 164 ? -1.452 10.112 16.854 1.00 98.44 164 TYR A O 1
ATOM 1335 N N . VAL A 1 165 ? -1.540 11.038 14.810 1.00 97.50 165 VAL A N 1
ATOM 1336 C CA . VAL A 1 165 ? -2.151 12.297 15.287 1.00 97.50 165 VAL A CA 1
ATOM 1337 C C . VAL A 1 165 ? -3.506 12.032 15.951 1.00 97.50 165 VAL A C 1
ATOM 1339 O O . VAL A 1 165 ? -3.743 12.495 17.063 1.00 97.50 165 VAL A O 1
ATOM 1342 N N . ARG A 1 166 ? -4.383 11.241 15.317 1.00 95.75 166 ARG A N 1
ATOM 1343 C CA . ARG A 1 166 ? -5.702 10.879 15.878 1.00 95.75 166 ARG A CA 1
ATOM 1344 C C . ARG A 1 166 ? -5.615 10.100 17.193 1.00 95.75 166 ARG A C 1
ATOM 1346 O O . ARG A 1 166 ? -6.552 10.142 17.980 1.00 95.75 166 ARG A O 1
ATOM 1353 N N . LEU A 1 167 ? -4.506 9.400 17.423 1.00 96.69 167 LEU A N 1
ATOM 1354 C CA . LEU A 1 167 ? -4.204 8.681 18.663 1.00 96.69 167 LEU A CA 1
ATOM 1355 C C . LEU A 1 167 ? -3.464 9.551 19.698 1.00 96.69 167 LEU A C 1
ATOM 1357 O O . LEU A 1 167 ? -3.057 9.036 20.734 1.00 96.69 167 LEU A O 1
ATOM 1361 N N . ASN A 1 168 ? -3.274 10.852 19.439 1.00 97.00 168 ASN A N 1
ATOM 1362 C CA . ASN A 1 168 ? -2.477 11.781 20.255 1.00 97.00 168 ASN A CA 1
ATOM 1363 C C . ASN A 1 168 ? -1.002 11.362 20.440 1.00 97.00 168 ASN A C 1
ATOM 1365 O O . ASN A 1 168 ? -0.331 11.784 21.380 1.00 97.00 168 ASN A O 1
ATOM 1369 N N . GLN A 1 169 ? -0.467 10.565 19.517 1.00 97.94 169 GLN A N 1
ATOM 1370 C CA . GLN A 1 169 ? 0.907 10.058 19.509 1.00 97.94 169 GLN A CA 1
ATOM 1371 C C . GLN A 1 169 ? 1.779 10.911 18.576 1.00 97.94 169 GLN A C 1
ATOM 1373 O O . GLN A 1 169 ? 2.199 10.499 17.495 1.00 97.94 169 GLN A O 1
ATOM 1378 N N . MET A 1 170 ? 2.006 12.170 18.968 1.00 97.69 170 MET A N 1
ATOM 1379 C CA . MET A 1 170 ? 2.634 13.171 18.091 1.00 97.69 170 MET A CA 1
ATOM 1380 C C . MET A 1 170 ? 4.104 12.901 17.765 1.00 97.69 170 MET A C 1
ATOM 1382 O O . MET A 1 170 ? 4.591 13.374 16.736 1.00 97.69 170 MET A O 1
ATOM 1386 N N . LYS A 1 171 ? 4.827 12.172 18.621 1.00 97.81 171 LYS A N 1
ATOM 1387 C CA . LYS A 1 171 ? 6.226 11.821 18.361 1.00 97.81 171 LYS A CA 1
ATOM 1388 C C . LYS A 1 171 ? 6.307 10.881 17.157 1.00 97.81 171 LYS A C 1
ATOM 1390 O O . LYS A 1 171 ? 6.963 11.201 16.171 1.00 97.81 171 LYS A O 1
ATOM 1395 N N . GLU A 1 172 ? 5.553 9.792 17.206 1.00 98.31 172 GLU A N 1
ATOM 1396 C CA . GLU A 1 172 ? 5.431 8.794 16.148 1.00 98.31 172 GLU A CA 1
ATOM 1397 C C . GLU A 1 172 ? 4.855 9.413 14.871 1.00 98.31 172 GLU A C 1
ATOM 1399 O O . GLU A 1 172 ? 5.330 9.138 13.770 1.00 98.31 172 GLU A O 1
ATOM 1404 N N . ALA A 1 173 ? 3.872 10.309 15.004 1.00 98.38 173 ALA A N 1
ATOM 1405 C CA . ALA A 1 173 ? 3.299 11.024 13.870 1.00 98.38 173 ALA A CA 1
ATOM 1406 C C . ALA A 1 173 ? 4.363 11.826 13.096 1.00 98.38 173 ALA A C 1
ATOM 1408 O O . ALA A 1 173 ? 4.419 11.763 11.866 1.00 98.38 173 ALA A O 1
ATOM 1409 N N . LYS A 1 174 ? 5.248 12.539 13.808 1.00 97.31 174 LYS A N 1
ATOM 1410 C CA . LYS A 1 174 ? 6.353 13.303 13.205 1.00 97.31 174 LYS A CA 1
ATOM 1411 C C . LYS A 1 174 ? 7.430 12.402 12.603 1.00 97.31 174 LYS A C 1
ATOM 1413 O O . LYS A 1 174 ? 7.952 12.727 11.541 1.00 97.31 174 LYS A O 1
ATOM 1418 N N . GLU A 1 175 ? 7.730 11.265 13.227 1.00 96.81 175 GLU A N 1
ATOM 1419 C CA . GLU A 1 175 ? 8.655 10.269 12.669 1.00 96.81 175 GLU A CA 1
ATOM 1420 C C . GLU A 1 175 ? 8.142 9.712 11.330 1.00 96.81 175 GLU A C 1
ATOM 1422 O O . GLU A 1 175 ? 8.897 9.626 10.362 1.00 96.81 175 GLU A O 1
ATOM 1427 N N . TRP A 1 176 ? 6.846 9.408 11.227 1.00 97.88 176 TRP A N 1
ATOM 1428 C CA . TRP A 1 176 ? 6.238 8.970 9.966 1.00 97.88 176 TRP A CA 1
ATOM 1429 C C . TRP A 1 176 ? 6.109 10.093 8.939 1.00 97.88 176 TRP A C 1
ATOM 1431 O O . TRP A 1 176 ? 6.292 9.854 7.747 1.00 97.88 176 TRP A O 1
ATOM 1441 N N . TRP A 1 177 ? 5.876 11.332 9.367 1.00 97.25 177 TRP A N 1
ATOM 1442 C CA . TRP A 1 177 ? 5.945 12.476 8.459 1.00 97.25 177 TRP A CA 1
ATOM 1443 C C . TRP A 1 177 ? 7.346 12.648 7.857 1.00 97.25 177 TRP A C 1
ATOM 1445 O O . TRP A 1 177 ? 7.485 12.938 6.670 1.00 97.25 177 TRP A O 1
ATOM 1455 N N . ASP A 1 178 ? 8.399 12.380 8.626 1.00 95.12 178 ASP A N 1
ATOM 1456 C CA . ASP A 1 178 ? 9.767 12.394 8.110 1.00 95.12 178 ASP A CA 1
ATOM 1457 C C . ASP A 1 178 ? 9.998 11.318 7.044 1.00 95.12 178 ASP A C 1
ATOM 1459 O O . ASP A 1 178 ? 10.733 11.564 6.084 1.00 95.12 178 ASP A O 1
ATOM 1463 N N . VAL A 1 179 ? 9.351 10.154 7.169 1.00 94.31 179 VAL A N 1
ATOM 1464 C CA . VAL A 1 179 ? 9.336 9.119 6.121 1.00 94.31 179 VAL A CA 1
ATOM 1465 C C . VAL A 1 179 ? 8.688 9.664 4.848 1.00 94.31 179 VAL A C 1
ATOM 1467 O O . VAL A 1 179 ? 9.311 9.602 3.789 1.00 94.31 179 VAL A O 1
ATOM 1470 N N . VAL A 1 180 ? 7.506 10.283 4.951 1.00 94.75 180 VAL A N 1
ATOM 1471 C CA . VAL A 1 180 ? 6.805 10.907 3.811 1.00 94.75 180 VAL A CA 1
ATOM 1472 C C . VAL A 1 180 ? 7.703 11.921 3.100 1.00 94.75 180 VAL A C 1
ATOM 1474 O O . VAL A 1 180 ? 7.875 11.865 1.882 1.00 94.75 180 VAL A O 1
ATOM 1477 N N . LEU A 1 181 ? 8.321 12.830 3.860 1.00 93.50 181 LEU A N 1
ATOM 1478 C CA . LEU A 1 181 ? 9.211 13.856 3.318 1.00 93.50 181 LEU A CA 1
ATOM 1479 C C . LEU A 1 181 ? 10.406 13.244 2.584 1.00 93.50 181 LEU A C 1
ATOM 1481 O O . LEU A 1 181 ? 10.742 13.687 1.484 1.00 93.50 181 LEU A O 1
ATOM 1485 N N . LYS A 1 182 ? 11.044 12.227 3.173 1.00 91.06 182 LYS A N 1
ATOM 1486 C CA . LYS A 1 182 ? 12.190 11.539 2.567 1.00 91.06 182 LYS A CA 1
ATOM 1487 C C . LYS A 1 182 ? 11.806 10.802 1.289 1.00 91.06 182 LYS A C 1
ATOM 1489 O O . LYS A 1 182 ? 12.585 10.831 0.343 1.00 91.06 182 LYS A O 1
ATOM 1494 N N . GLU A 1 183 ? 10.636 10.174 1.236 1.00 89.81 183 GLU A N 1
ATOM 1495 C CA . GLU A 1 183 ? 10.170 9.443 0.052 1.00 89.81 183 GLU A CA 1
ATOM 1496 C C . GLU A 1 183 ? 9.793 10.396 -1.090 1.00 89.81 183 GLU A C 1
ATOM 1498 O O . GLU A 1 183 ? 10.316 10.257 -2.201 1.00 89.81 183 GLU A O 1
ATOM 1503 N N . LEU A 1 184 ? 9.005 11.442 -0.803 1.00 89.19 184 LEU A N 1
ATOM 1504 C CA . LEU A 1 184 ? 8.658 12.476 -1.783 1.00 89.19 184 LEU A CA 1
ATOM 1505 C C . LEU A 1 184 ? 9.909 13.159 -2.333 1.00 89.19 184 LEU A C 1
ATOM 1507 O O . LEU A 1 184 ? 10.103 13.239 -3.545 1.00 89.19 184 LEU A O 1
ATOM 1511 N N . ALA A 1 185 ? 10.796 13.627 -1.458 1.00 88.94 185 ALA A N 1
ATOM 1512 C CA . ALA A 1 185 ? 12.008 14.303 -1.891 1.00 88.94 185 ALA A CA 1
ATOM 1513 C C . ALA A 1 185 ? 13.021 13.341 -2.522 1.00 88.94 185 ALA A C 1
ATOM 1515 O O . ALA A 1 185 ? 13.722 13.733 -3.452 1.00 88.94 185 ALA A O 1
ATOM 1516 N N . GLY A 1 186 ? 13.057 12.071 -2.111 1.00 85.06 186 GLY A N 1
ATOM 1517 C CA . GLY A 1 186 ? 13.897 11.035 -2.712 1.00 85.06 186 GLY A CA 1
ATOM 1518 C C . GLY A 1 186 ? 13.610 10.829 -4.200 1.00 85.06 186 GLY A C 1
ATOM 1519 O O . GLY A 1 186 ? 14.533 10.610 -4.992 1.00 85.06 186 GLY A O 1
ATOM 1520 N N . SER A 1 187 ? 12.357 11.037 -4.613 1.00 78.06 187 SER A N 1
ATOM 1521 C CA . SER A 1 187 ? 11.960 11.045 -6.023 1.00 78.06 187 SER A CA 1
ATOM 1522 C C . SER A 1 187 ? 12.555 12.199 -6.845 1.00 78.06 187 SER A C 1
ATOM 1524 O O . SER A 1 187 ? 12.508 12.121 -8.063 1.00 78.06 187 SER A O 1
ATOM 1526 N N . ILE A 1 188 ? 13.150 13.235 -6.230 1.00 82.56 188 ILE A N 1
ATOM 1527 C CA . ILE A 1 188 ? 13.811 14.375 -6.913 1.00 82.56 188 ILE A CA 1
ATOM 1528 C C . ILE A 1 188 ? 15.277 14.576 -6.488 1.00 82.56 188 ILE A C 1
ATOM 1530 O O . ILE A 1 188 ? 16.093 15.081 -7.256 1.00 82.56 188 ILE A O 1
ATOM 1534 N N . ARG A 1 189 ? 15.695 14.083 -5.330 1.00 82.88 189 ARG A N 1
ATOM 1535 C CA . ARG A 1 189 ? 17.065 14.251 -4.837 1.00 82.88 189 ARG A CA 1
ATOM 1536 C C . ARG A 1 189 ? 17.870 12.949 -4.785 1.00 82.88 189 ARG A C 1
ATOM 1538 O O . ARG A 1 189 ? 19.090 12.974 -4.875 1.00 82.88 189 ARG A O 1
ATOM 1545 N N . GLY A 1 190 ? 17.196 11.804 -4.719 1.00 80.56 190 GLY A N 1
ATOM 1546 C CA . GLY A 1 190 ? 17.827 10.546 -4.317 1.00 80.56 190 GLY A CA 1
ATOM 1547 C C . GLY A 1 190 ? 17.841 10.402 -2.792 1.00 80.56 190 GLY A C 1
ATOM 1548 O O . GLY A 1 190 ? 17.233 11.200 -2.081 1.00 80.56 190 GLY A O 1
ATOM 1549 N N . LYS A 1 191 ? 18.486 9.350 -2.278 1.00 81.31 191 LYS A N 1
ATOM 1550 C CA . LYS A 1 191 ? 18.488 9.059 -0.836 1.00 81.31 191 LYS A CA 1
ATOM 1551 C C . LYS A 1 191 ? 19.257 10.129 -0.054 1.00 81.31 191 LYS A C 1
ATOM 1553 O O . LYS A 1 191 ? 20.326 10.558 -0.477 1.00 81.31 191 LYS A O 1
ATOM 1558 N N . PHE A 1 192 ? 18.721 10.511 1.102 1.00 82.44 192 PHE A N 1
ATOM 1559 C CA . PHE A 1 192 ? 19.424 11.347 2.076 1.00 82.44 192 PHE A CA 1
ATOM 1560 C C . PHE A 1 192 ? 20.383 10.495 2.914 1.00 82.44 192 PHE A C 1
ATOM 1562 O O . PHE A 1 192 ? 20.040 9.369 3.278 1.00 82.44 192 PHE A O 1
ATOM 1569 N N . ASN A 1 193 ? 21.557 11.038 3.239 1.00 78.50 193 ASN A N 1
ATOM 1570 C CA . ASN A 1 193 ? 22.550 10.357 4.074 1.00 78.50 193 ASN A CA 1
ATOM 1571 C C . ASN A 1 193 ? 22.223 10.524 5.567 1.00 78.50 193 ASN A C 1
ATOM 1573 O O . ASN A 1 193 ? 21.719 11.568 5.981 1.00 78.50 193 ASN A O 1
ATOM 1577 N N . GLU A 1 194 ? 22.571 9.531 6.391 1.00 63.28 194 GLU A N 1
ATOM 1578 C CA . GLU A 1 194 ? 22.207 9.481 7.821 1.00 63.28 194 GLU A CA 1
ATOM 1579 C C . GLU A 1 194 ? 22.866 10.560 8.707 1.00 63.28 194 GLU A C 1
ATOM 1581 O O . GLU A 1 194 ? 22.457 10.741 9.847 1.00 63.28 194 GLU A O 1
ATOM 1586 N N . GLY A 1 195 ? 23.813 11.348 8.189 1.00 66.81 195 GLY A N 1
ATOM 1587 C CA . GLY A 1 195 ? 24.433 12.479 8.901 1.00 66.81 195 GLY A CA 1
ATOM 1588 C C . GLY A 1 195 ? 24.038 13.863 8.380 1.00 66.81 195 GLY A C 1
ATOM 1589 O O . GLY A 1 195 ? 24.580 14.875 8.825 1.00 66.81 195 GLY A O 1
ATOM 1590 N N . GLU A 1 196 ? 23.147 13.945 7.392 1.00 75.19 196 GLU A N 1
ATOM 1591 C CA . GLU A 1 196 ? 22.805 15.227 6.792 1.00 75.19 196 GLU A CA 1
ATOM 1592 C C . GLU A 1 196 ? 21.911 16.046 7.735 1.00 75.19 196 GLU A C 1
ATOM 1594 O O . GLU A 1 196 ? 20.876 15.579 8.182 1.00 75.19 196 GLU A O 1
ATOM 1599 N N . THR A 1 197 ? 22.266 17.292 8.042 1.00 75.31 197 THR A N 1
ATOM 1600 C CA . THR A 1 197 ? 21.473 18.138 8.961 1.00 75.31 197 THR A CA 1
ATOM 1601 C C . THR A 1 197 ? 20.482 19.048 8.237 1.00 75.31 197 THR A C 1
ATOM 1603 O O . THR A 1 197 ? 19.528 19.546 8.832 1.00 75.31 197 THR A O 1
ATOM 1606 N N . LYS A 1 198 ? 20.671 19.253 6.928 1.00 80.88 198 LYS A N 1
ATOM 1607 C CA . LYS A 1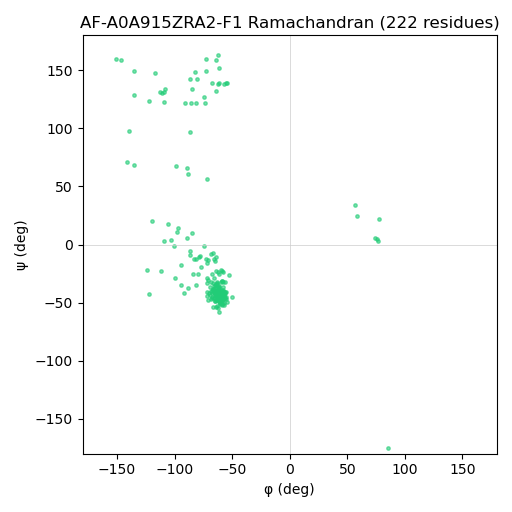 198 ? 19.858 20.165 6.105 1.00 80.88 198 LYS A CA 1
ATOM 1608 C C . LYS A 1 198 ? 18.782 19.465 5.271 1.00 80.88 198 LYS A C 1
ATOM 1610 O O . LYS A 1 198 ? 17.994 20.161 4.627 1.00 80.88 198 LYS A O 1
ATOM 1615 N N . TRP A 1 199 ? 18.687 18.130 5.328 1.00 89.44 199 TRP A N 1
ATOM 1616 C CA . TRP A 1 199 ? 17.756 17.358 4.493 1.00 89.44 199 TRP A CA 1
ATOM 1617 C C . TRP A 1 199 ? 16.302 17.809 4.663 1.00 89.44 199 TRP A C 1
ATOM 1619 O O . TRP A 1 199 ? 15.577 17.947 3.681 1.00 89.44 199 TRP A O 1
ATOM 1629 N N . ARG A 1 200 ? 15.883 18.101 5.904 1.00 91.44 200 ARG A N 1
ATOM 1630 C CA . ARG A 1 200 ? 14.480 18.395 6.232 1.00 91.44 200 ARG A CA 1
ATOM 1631 C C . ARG A 1 200 ? 13.974 19.651 5.528 1.00 91.44 200 ARG A C 1
ATOM 1633 O O . ARG A 1 200 ? 12.869 19.647 4.997 1.00 91.44 200 ARG A O 1
ATOM 1640 N N . LYS A 1 201 ? 14.778 20.721 5.488 1.00 91.44 201 LYS A N 1
ATOM 1641 C CA . LYS A 1 201 ? 14.386 21.996 4.857 1.00 91.44 201 LYS A CA 1
ATOM 1642 C C . LYS A 1 201 ? 14.152 21.825 3.356 1.00 91.44 201 LYS A C 1
ATOM 1644 O O . LYS A 1 201 ? 13.175 22.343 2.821 1.00 91.44 201 LYS A O 1
ATOM 1649 N N . GLU A 1 202 ? 15.035 21.087 2.692 1.00 91.12 202 GLU A N 1
ATOM 1650 C CA . GLU A 1 202 ? 14.887 20.781 1.272 1.00 91.12 202 GLU A CA 1
ATOM 1651 C C . GLU A 1 202 ? 13.715 19.832 1.013 1.00 91.12 202 GLU A C 1
ATOM 1653 O O . GLU A 1 202 ? 12.911 20.081 0.116 1.00 91.12 202 GLU A O 1
ATOM 1658 N N . ALA A 1 203 ? 13.561 18.791 1.833 1.00 93.12 203 ALA A N 1
ATOM 1659 C CA . ALA A 1 203 ? 12.469 17.841 1.688 1.00 93.12 203 ALA A CA 1
ATOM 1660 C C . ALA A 1 203 ? 11.097 18.507 1.863 1.00 93.12 203 ALA A C 1
ATOM 1662 O O . ALA A 1 203 ? 10.189 18.247 1.080 1.00 93.12 203 ALA A O 1
ATOM 1663 N N . LEU A 1 204 ? 10.964 19.440 2.811 1.00 94.06 204 LEU A N 1
ATOM 1664 C CA . LEU A 1 204 ? 9.765 20.267 2.981 1.00 94.06 204 LEU A CA 1
ATOM 1665 C C . LEU A 1 204 ? 9.470 21.126 1.746 1.00 94.06 204 LEU A C 1
ATOM 1667 O O . LEU A 1 204 ? 8.323 21.206 1.305 1.00 94.06 204 LEU A O 1
ATOM 1671 N N . TYR A 1 205 ? 10.498 21.759 1.174 1.00 93.00 205 TYR A N 1
ATOM 1672 C CA . TYR A 1 205 ? 10.353 22.553 -0.046 1.00 93.00 205 TYR A CA 1
ATOM 1673 C C . TYR A 1 205 ? 9.863 21.703 -1.225 1.00 93.00 205 TYR A C 1
ATOM 1675 O O . TYR A 1 205 ? 8.959 22.121 -1.953 1.00 93.00 205 TYR A O 1
ATOM 1683 N N . LEU A 1 206 ? 10.430 20.507 -1.396 1.00 91.44 206 LEU A N 1
ATOM 1684 C CA . LEU A 1 206 ? 10.037 19.571 -2.446 1.00 91.44 206 LEU A CA 1
ATOM 1685 C C . LEU A 1 206 ? 8.632 19.011 -2.204 1.00 91.44 206 LEU A C 1
ATOM 1687 O O . LEU A 1 206 ? 7.810 19.057 -3.113 1.00 91.44 206 LEU A O 1
ATOM 1691 N N . ALA A 1 207 ? 8.310 18.572 -0.986 1.00 91.19 207 ALA A N 1
ATOM 1692 C CA . ALA A 1 207 ? 6.993 18.039 -0.638 1.00 91.19 207 ALA A CA 1
ATOM 1693 C C . ALA A 1 207 ? 5.868 19.047 -0.917 1.00 91.19 207 ALA A C 1
ATOM 1695 O O . ALA A 1 207 ? 4.861 18.686 -1.520 1.00 91.19 207 ALA A O 1
ATOM 1696 N N . LYS A 1 208 ? 6.074 20.334 -0.593 1.00 93.75 208 LYS A N 1
ATOM 1697 C CA . LYS A 1 208 ? 5.117 21.409 -0.907 1.00 93.75 208 LYS A CA 1
ATOM 1698 C C . LYS A 1 208 ? 4.813 21.525 -2.406 1.00 93.75 208 LYS A C 1
ATOM 1700 O O . LYS A 1 208 ? 3.713 21.926 -2.772 1.00 93.75 208 LYS A O 1
ATOM 1705 N N . LYS A 1 209 ? 5.782 21.215 -3.272 1.00 91.44 209 LYS A N 1
ATOM 1706 C CA . LYS A 1 209 ? 5.631 21.280 -4.734 1.00 91.44 209 LYS A CA 1
ATOM 1707 C C . LYS A 1 209 ? 5.096 19.984 -5.336 1.00 91.44 209 LYS A C 1
ATOM 1709 O O . LYS A 1 209 ? 4.328 20.043 -6.287 1.00 91.44 209 LYS A O 1
ATOM 1714 N N . LEU A 1 210 ? 5.524 18.842 -4.803 1.00 88.75 210 LEU A N 1
ATOM 1715 C CA . LEU A 1 210 ? 5.190 17.516 -5.325 1.00 88.75 210 LEU A CA 1
ATOM 1716 C C . LEU A 1 210 ? 3.812 17.037 -4.859 1.00 88.75 210 LEU A C 1
ATOM 1718 O O . LEU A 1 210 ? 3.110 16.390 -5.626 1.00 88.75 210 LEU A O 1
ATOM 1722 N N . SE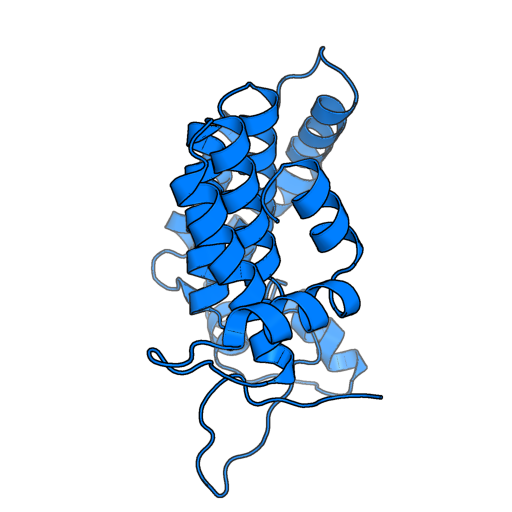R A 1 211 ? 3.414 17.373 -3.630 1.00 90.81 211 SER A N 1
ATOM 1723 C CA . SER A 1 211 ? 2.114 1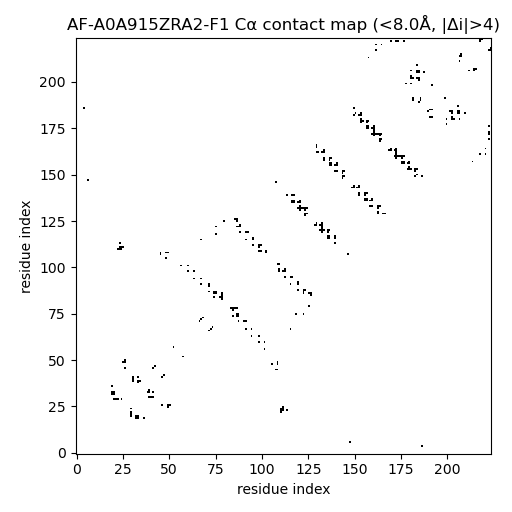7.009 -3.060 1.00 90.81 211 SER A CA 1
ATOM 1724 C C . SER A 1 211 ? 1.541 18.167 -2.224 1.00 90.81 211 SER A C 1
ATOM 1726 O O . SER A 1 211 ? 1.511 18.114 -0.990 1.00 90.81 211 SER A O 1
ATOM 1728 N N . PRO A 1 212 ? 1.095 19.264 -2.874 1.00 93.12 212 PRO A N 1
ATOM 1729 C CA . PRO A 1 212 ? 0.658 20.480 -2.182 1.00 93.12 212 PRO A CA 1
ATOM 1730 C C . PRO A 1 212 ? -0.540 20.245 -1.255 1.00 93.12 212 PRO A C 1
ATOM 1732 O O . PRO A 1 212 ? -0.602 20.838 -0.178 1.00 93.12 212 PRO A O 1
ATOM 1735 N N . LYS A 1 213 ? -1.465 19.357 -1.645 1.00 94.00 213 LYS A N 1
ATOM 1736 C CA . LYS A 1 213 ? -2.628 18.990 -0.828 1.00 94.00 213 LYS A CA 1
ATOM 1737 C C . LYS A 1 213 ? -2.197 18.295 0.464 1.00 94.00 213 LYS A C 1
ATOM 1739 O O . LYS A 1 213 ? -2.508 18.792 1.538 1.00 94.00 213 LYS A O 1
ATOM 1744 N N . MET A 1 214 ? -1.401 17.228 0.359 1.00 94.38 214 MET A N 1
ATOM 1745 C CA . MET A 1 214 ? -0.876 16.508 1.525 1.00 94.38 214 MET A CA 1
ATOM 1746 C C . MET A 1 214 ? -0.085 17.436 2.453 1.00 94.38 214 MET A C 1
ATOM 1748 O O . MET A 1 214 ? -0.234 17.366 3.667 1.00 94.38 214 MET A O 1
ATOM 1752 N N . PHE A 1 215 ? 0.727 18.340 1.896 1.00 94.50 215 PHE A N 1
ATOM 1753 C CA . PHE A 1 215 ? 1.472 19.322 2.684 1.00 94.50 215 PHE A CA 1
ATOM 1754 C C . PHE A 1 215 ? 0.549 20.282 3.453 1.00 94.50 215 PHE A C 1
ATOM 1756 O O . PHE A 1 215 ? 0.796 20.581 4.621 1.00 94.50 215 PHE A O 1
ATOM 1763 N N . SER A 1 216 ? -0.514 20.768 2.807 1.00 95.81 216 SER A N 1
ATOM 1764 C CA . SER A 1 216 ? -1.529 21.606 3.452 1.00 95.81 216 SER A CA 1
ATOM 1765 C C . SER A 1 216 ? -2.246 20.852 4.571 1.00 95.81 216 SER A C 1
ATOM 1767 O O . SER A 1 216 ? -2.370 21.369 5.680 1.00 95.81 216 SER A O 1
ATOM 1769 N N . ASP A 1 217 ? -2.662 19.614 4.312 1.00 95.44 217 ASP A N 1
ATOM 1770 C CA . ASP A 1 217 ? -3.353 18.783 5.296 1.00 95.44 217 ASP A CA 1
ATOM 1771 C C . ASP A 1 217 ? -2.437 18.465 6.488 1.00 95.44 217 ASP A C 1
ATOM 1773 O O . ASP A 1 217 ? -2.854 18.607 7.634 1.00 95.44 217 ASP A O 1
ATOM 1777 N N . ALA A 1 218 ? -1.162 18.138 6.238 1.00 95.75 218 ALA A N 1
ATOM 1778 C CA . ALA A 1 218 ? -0.139 17.922 7.264 1.00 95.75 218 ALA A CA 1
ATOM 1779 C C . ALA A 1 218 ? 0.056 19.150 8.170 1.00 95.75 218 ALA A C 1
ATOM 1781 O O . ALA A 1 218 ? 0.198 19.003 9.386 1.00 95.75 218 ALA A O 1
ATOM 1782 N N . LYS A 1 219 ? 0.009 20.363 7.599 1.00 95.38 219 LYS A N 1
ATOM 1783 C CA . LYS A 1 219 ? 0.029 21.614 8.370 1.00 95.38 219 LYS A CA 1
ATOM 1784 C C . LYS A 1 219 ? -1.160 21.699 9.323 1.00 95.38 219 LYS A C 1
ATOM 1786 O O . LYS A 1 219 ? -0.986 22.021 10.494 1.00 95.38 219 LYS A O 1
ATOM 1791 N N . ASN A 1 220 ? -2.355 21.408 8.815 1.00 95.56 220 ASN A N 1
ATOM 1792 C CA . ASN A 1 220 ? -3.603 21.535 9.564 1.00 95.56 220 ASN A CA 1
ATOM 1793 C C . ASN A 1 220 ? -3.684 20.554 10.740 1.00 95.56 220 ASN A C 1
ATOM 1795 O O . ASN A 1 220 ? -4.315 20.863 11.745 1.00 95.56 220 ASN A O 1
ATOM 1799 N N . ILE A 1 221 ? -3.021 19.399 10.633 1.00 95.19 221 ILE A N 1
ATOM 1800 C CA . ILE A 1 221 ? -2.976 18.377 11.688 1.00 95.19 221 ILE A CA 1
ATOM 1801 C C . ILE A 1 221 ? -1.707 18.446 12.563 1.00 95.19 221 ILE A C 1
ATOM 1803 O O . ILE A 1 221 ? -1.457 17.536 13.347 1.00 95.19 221 ILE A O 1
ATOM 1807 N N . GLY A 1 222 ? -0.899 19.510 12.447 1.00 93.62 222 GLY A N 1
ATOM 1808 C CA . GLY A 1 222 ? 0.235 19.776 13.345 1.00 93.62 222 GLY A CA 1
ATOM 1809 C C . GLY A 1 222 ? 1.507 18.952 13.095 1.00 93.62 222 GLY A C 1
ATOM 1810 O O . GLY A 1 222 ? 2.326 18.797 14.005 1.00 93.62 222 GLY A O 1
ATOM 1811 N N . LEU A 1 223 ? 1.695 18.407 11.887 1.00 93.75 223 LEU A N 1
ATOM 1812 C CA . LEU A 1 223 ? 2.903 17.648 11.513 1.00 93.75 223 LEU A CA 1
ATOM 1813 C C . LEU A 1 223 ? 4.084 18.530 11.066 1.00 93.75 223 LEU A C 1
ATOM 1815 O O . LEU A 1 223 ? 5.209 18.035 10.947 1.00 93.75 223 LEU A O 1
ATOM 1819 N N . LEU A 1 224 ? 3.832 19.817 10.810 1.00 89.06 224 LEU A N 1
ATOM 1820 C CA . LEU A 1 224 ? 4.822 20.833 10.434 1.00 89.06 224 LEU A CA 1
ATOM 1821 C C . LEU A 1 224 ? 5.159 21.727 11.624 1.00 89.06 224 LEU A C 1
ATOM 1823 O O . LEU A 1 224 ? 6.372 21.951 11.833 1.00 89.06 224 LEU A O 1
#

Solvent-accessible surface area (backbone atoms only — not comparable to full-atom values): 12843 Å² total; per-residue (Å²): 139,87,86,87,80,76,93,57,93,77,62,88,96,60,85,88,84,81,79,94,56,67,84,53,51,54,60,69,57,39,48,53,56,36,40,78,72,71,42,83,76,74,79,49,70,68,47,47,52,61,65,68,51,52,68,68,55,55,53,52,51,50,54,52,52,49,47,37,64,75,56,45,49,59,44,40,57,44,29,74,77,33,92,88,40,74,48,60,53,70,63,48,50,52,53,44,53,49,54,47,63,75,36,63,93,41,67,92,64,50,48,71,41,50,62,60,46,52,53,45,22,53,36,26,46,74,73,68,36,48,67,62,17,40,53,43,34,51,53,51,26,54,49,28,55,74,69,62,36,63,83,54,26,30,55,32,28,43,52,40,15,53,41,26,44,78,69,71,36,57,68,62,15,39,56,28,42,51,50,23,30,51,44,55,23,28,76,80,73,44,86,83,62,100,82,60,87,63,56,63,66,54,16,52,58,42,28,47,70,77,39,46,65,62,43,52,53,36,48,78,69,69,64,111

Nearest PDB structures (foldseek):
  4g2v-assembly1_A  TM=6.118E-01  e=3.297E-02  Mus musculus
  8rsv-assembly2_B  TM=4.699E-01  e=2.886E-02  Bacillus phage phi3T
  3q15-assembly1_A-2  TM=4.335E-01  e=5.143E-02  Bacillus subtilis
  3ro2-assembly1_A  TM=4.645E-01  e=1.251E-01  Mus musculus
  4a1s-assembly1_B  TM=3.851E-01  e=7.340E-02  Drosophila melanogaster

Mean predicted aligned error: 5.29 Å

Organism: NCBI:txid588596

Radius of gyration: 19.54 Å; Cα contacts (8 Å, |Δi|>4): 204; chains: 1; bounding box: 54×46×50 Å

pLDDT: mean 89.46, std 7.23, range [59.78, 98.44]

Secondary structure (DSSP, 8-state):
------SS---TTPPP---SS-TTS-HHHHHHHHHHTT-----SHHHHHHHHS-HHHHHHHHHHHHHIIIIIHHHHHHHHH-TT----HHHHHHHHHHHHHHTTT-GGGGGGGHHHHHHHHHHHHHTT-HHHHHHHHHHHHHHHHHTT-HHHHHHHHHHHHHHHHHTT-HHHHHHHHHHHHHHHHHHHH-PPPTT-SSHHHHHHHHHHHH-HHHHHHHHHTT--